Protein AF-A0AAV9LD17-F1 (afdb_monomer_lite)

Organism: NCBI:txid50273

Foldseek 3Di:
DDPCVVPVVVVVVVVVCVCPDLLVVLVVLLVVCVVCVVVLVVVCVVCVVVCLVLLVVLLVVADPLVVVCLLPVDLVSCVVCQVSLLVSLVSCVVSVRRLSVSVSVSCVSNNCNSNVVSSSSSSPSSNVSVVVVVVVVPDDDDDDDDDDDDDDDDDDDDDDDDDDDDDDDDDDDDDDDDDDDDDDDDDD

Radius of gyration: 32.26 Å; chains: 1; bounding box: 92×43×85 Å

InterPro domains:
  IPR008469 DREPP family [PF05558] (1-167)
  IPR008469 DREPP family [PTHR38522] (1-177)

Secondary structure (DSSP, 8-state):
--HIIIIIHHHHHHHHGGGSHHHHHHHHHHHHHHHHHHHHHHHHHHTHHHHHHHHHHHHHHS-HHHHHHHHS--HHHHTTSHHHHHHHHHHHHHTT-TTHHHHHHHHHHH-TTTSHHHHHHHHHHHHHHHHHHHHHHS--------------------------------------------------

pLDDT: mean 73.36, std 23.04, range [28.2, 94.5]

Structure (mmCIF, N/CA/C/O backbone):
data_AF-A0AAV9LD17-F1
#
_entry.id   AF-A0AAV9LD17-F1
#
loop_
_atom_site.group_PDB
_atom_site.id
_atom_site.type_symbol
_atom_site.label_atom_id
_atom_site.label_alt_id
_atom_site.label_comp_id
_atom_site.label_asym_id
_atom_site.label_entity_id
_atom_site.label_seq_id
_atom_site.pdbx_PDB_ins_code
_atom_site.Cartn_x
_atom_site.Cartn_y
_atom_site.Cartn_z
_atom_site.occupancy
_atom_site.B_iso_or_equiv
_atom_site.auth_seq_id
_atom_site.auth_comp_id
_atom_site.auth_asym_id
_atom_site.auth_atom_id
_atom_site.pdbx_PDB_model_num
ATOM 1 N N . MET A 1 1 ? 24.658 -9.316 -41.770 1.00 76.62 1 MET A N 1
ATOM 2 C CA . MET A 1 1 ? 24.893 -8.867 -40.372 1.00 76.62 1 MET A CA 1
ATOM 3 C C . MET A 1 1 ? 25.090 -10.091 -39.484 1.00 76.62 1 MET A C 1
ATOM 5 O O . MET A 1 1 ? 24.467 -11.105 -39.760 1.00 76.62 1 MET A O 1
ATOM 9 N N . GLY A 1 2 ? 25.942 -10.028 -38.454 1.00 88.62 2 GLY A N 1
ATOM 10 C CA . GLY A 1 2 ? 26.249 -11.194 -37.610 1.00 88.62 2 GLY A CA 1
ATOM 11 C C . GLY A 1 2 ? 25.141 -11.573 -36.614 1.00 88.62 2 GLY A C 1
ATOM 12 O O . GLY A 1 2 ? 24.465 -10.697 -36.069 1.00 88.62 2 GLY A O 1
ATOM 13 N N . TYR A 1 3 ? 25.017 -12.875 -36.326 1.00 86.19 3 TYR A N 1
ATOM 14 C CA . TYR A 1 3 ? 24.042 -13.474 -35.393 1.00 86.19 3 TYR A CA 1
ATOM 15 C C . TYR A 1 3 ? 23.980 -12.765 -34.027 1.00 86.19 3 TYR A C 1
ATOM 17 O O . TYR A 1 3 ? 22.897 -12.540 -33.487 1.00 86.19 3 TYR A O 1
ATOM 25 N N . TRP A 1 4 ? 25.127 -12.312 -33.512 1.00 88.38 4 TRP A N 1
ATOM 26 C CA . TRP A 1 4 ? 25.220 -11.532 -32.275 1.00 88.38 4 TRP A CA 1
ATOM 27 C C . TRP A 1 4 ? 24.362 -10.256 -32.281 1.00 88.38 4 TRP A C 1
ATOM 29 O O . TRP A 1 4 ? 23.619 -10.031 -31.327 1.00 88.38 4 TRP A O 1
ATOM 39 N N . LYS A 1 5 ? 24.384 -9.456 -33.359 1.00 87.31 5 LYS A N 1
ATOM 40 C CA . LYS A 1 5 ? 23.545 -8.244 -33.475 1.00 87.31 5 LYS A CA 1
ATOM 41 C C . LYS A 1 5 ? 22.056 -8.562 -33.655 1.00 87.31 5 LYS A C 1
ATOM 43 O O . LYS A 1 5 ? 21.230 -7.778 -33.206 1.00 87.31 5 LYS A O 1
ATOM 48 N N . ALA A 1 6 ? 21.714 -9.696 -34.270 1.00 89.25 6 ALA A N 1
ATOM 49 C CA . ALA A 1 6 ? 20.332 -10.044 -34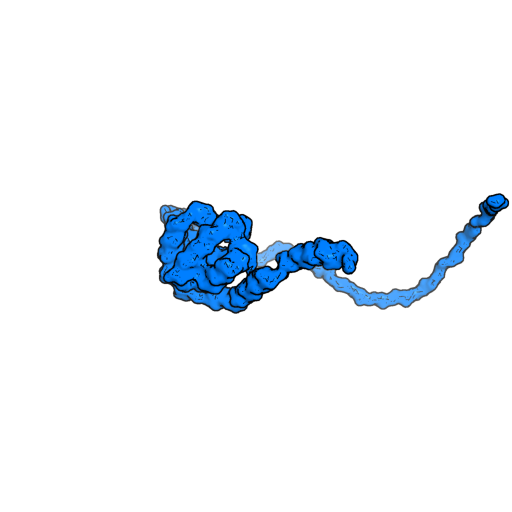.620 1.00 89.25 6 ALA A CA 1
ATOM 50 C C . ALA A 1 6 ? 19.589 -10.908 -33.577 1.00 89.25 6 ALA A C 1
ATOM 52 O O . ALA A 1 6 ? 18.361 -10.919 -33.563 1.00 89.25 6 ALA A O 1
ATOM 53 N N . LYS A 1 7 ? 20.304 -11.665 -32.732 1.00 86.94 7 LYS A N 1
ATOM 54 C CA . LYS A 1 7 ? 19.708 -12.666 -31.821 1.00 86.94 7 LYS A CA 1
ATOM 55 C C . LYS A 1 7 ? 20.145 -12.523 -30.361 1.00 86.94 7 LYS A C 1
ATOM 57 O O . LYS A 1 7 ? 19.341 -12.776 -29.467 1.00 86.94 7 LYS A O 1
ATOM 62 N N . VAL A 1 8 ? 21.398 -12.126 -30.121 1.00 89.19 8 VAL A N 1
ATOM 63 C CA . VAL A 1 8 ? 21.999 -12.066 -28.775 1.00 89.19 8 VAL A CA 1
ATOM 64 C C . VAL A 1 8 ? 21.806 -10.684 -28.150 1.00 89.19 8 VAL A C 1
ATOM 66 O O . VAL A 1 8 ? 21.181 -10.571 -27.098 1.00 89.19 8 VAL A O 1
ATOM 69 N N . LEU A 1 9 ? 22.246 -9.619 -28.829 1.00 87.56 9 LEU A N 1
ATOM 70 C CA . LEU A 1 9 ? 22.110 -8.236 -28.356 1.00 87.56 9 LEU A CA 1
ATOM 71 C C . LEU A 1 9 ? 20.660 -7.813 -28.038 1.00 87.56 9 LEU A C 1
ATOM 73 O O . LEU A 1 9 ? 20.476 -7.185 -26.995 1.00 87.56 9 LEU A O 1
ATOM 77 N N . PRO A 1 10 ? 19.628 -8.170 -28.835 1.00 88.25 10 PRO A N 1
ATOM 78 C CA . PRO A 1 10 ? 18.239 -7.860 -28.489 1.00 88.25 10 PRO A CA 1
ATOM 79 C C . PRO A 1 10 ? 17.780 -8.545 -27.195 1.00 88.25 10 PRO A C 1
ATOM 81 O O . PRO A 1 10 ? 17.175 -7.895 -26.349 1.00 88.25 10 PRO A O 1
ATOM 84 N N . LYS A 1 11 ? 18.132 -9.825 -26.991 1.00 85.69 11 LYS A N 1
ATOM 85 C CA . LYS A 1 11 ? 17.810 -10.553 -25.751 1.00 85.69 11 LYS A CA 1
ATOM 86 C C . LYS A 1 11 ? 18.542 -9.979 -24.536 1.00 85.69 11 LYS A C 1
ATOM 88 O O . LYS A 1 11 ? 17.938 -9.868 -23.477 1.00 85.69 11 LYS A O 1
ATOM 93 N N . ILE A 1 12 ? 19.811 -9.589 -24.678 1.00 83.50 12 ILE A N 1
ATOM 94 C CA . ILE A 1 12 ? 20.574 -8.962 -23.585 1.00 83.50 12 ILE A CA 1
ATOM 95 C C . ILE A 1 12 ? 19.984 -7.589 -23.228 1.00 83.50 12 ILE A C 1
ATOM 97 O O . ILE A 1 12 ? 19.778 -7.325 -22.045 1.00 83.50 12 ILE A O 1
ATOM 101 N N . LYS A 1 13 ? 19.626 -6.757 -24.221 1.00 80.50 13 LYS A N 1
ATOM 102 C CA . LYS A 1 13 ? 18.882 -5.505 -23.981 1.00 80.50 13 LYS A CA 1
ATOM 103 C C . LYS A 1 13 ? 17.581 -5.769 -23.222 1.00 80.50 13 LYS A C 1
ATOM 105 O O . LYS A 1 13 ? 17.421 -5.246 -22.130 1.00 80.50 13 LYS A O 1
ATOM 110 N N . GLN A 1 14 ? 16.740 -6.681 -23.714 1.00 77.94 14 GLN A N 1
ATOM 111 C CA . GLN A 1 14 ? 15.478 -7.073 -23.070 1.00 77.94 14 GLN A CA 1
ATOM 112 C C . GLN A 1 14 ? 15.648 -7.587 -21.621 1.00 77.94 14 GLN A C 1
ATOM 114 O O . GLN A 1 14 ? 14.711 -7.526 -20.828 1.00 77.94 14 GLN A O 1
ATOM 119 N N . ILE A 1 15 ? 16.823 -8.111 -21.253 1.00 74.62 15 ILE A N 1
ATOM 120 C CA . ILE A 1 15 ? 17.132 -8.524 -19.876 1.00 74.62 15 ILE A CA 1
ATOM 121 C C . ILE A 1 15 ? 17.530 -7.325 -19.001 1.00 74.62 15 ILE A C 1
ATOM 123 O O . ILE A 1 15 ? 17.106 -7.280 -17.848 1.00 74.62 15 ILE A O 1
ATOM 127 N N . PHE A 1 16 ? 18.272 -6.346 -19.525 1.00 66.38 16 PHE A N 1
ATOM 128 C CA . PHE A 1 16 ? 18.588 -5.103 -18.802 1.00 66.38 16 PHE A CA 1
ATOM 129 C C . PHE A 1 16 ? 17.372 -4.162 -18.687 1.00 66.38 16 PHE A C 1
ATOM 131 O O . PHE A 1 16 ? 17.143 -3.588 -17.622 1.00 66.38 16 PHE A O 1
ATOM 138 N N . ASP A 1 17 ? 16.505 -4.124 -19.703 1.00 63.16 17 ASP A N 1
ATOM 139 C CA . ASP A 1 17 ? 15.188 -3.464 -19.686 1.00 63.16 17 ASP A CA 1
ATOM 140 C C . ASP A 1 17 ? 14.191 -4.072 -18.671 1.00 63.16 17 ASP A C 1
ATOM 142 O O . ASP A 1 17 ? 13.074 -3.582 -18.519 1.00 63.16 17 ASP A O 1
ATOM 146 N N . LYS A 1 18 ? 14.580 -5.089 -17.885 1.00 58.62 18 LYS A N 1
ATOM 147 C CA . LYS A 1 18 ? 13.809 -5.522 -16.700 1.00 58.62 18 LYS A CA 1
ATOM 148 C C . LYS A 1 18 ? 13.872 -4.522 -15.537 1.00 58.62 18 LYS A C 1
ATOM 150 O O . LYS A 1 18 ? 13.026 -4.583 -14.649 1.00 58.62 18 LYS A O 1
ATOM 155 N N . ASN A 1 19 ? 14.818 -3.579 -15.567 1.00 59.50 19 ASN A N 1
ATOM 156 C CA . ASN A 1 19 ? 14.779 -2.343 -14.775 1.00 59.50 19 ASN A CA 1
ATOM 157 C C . ASN A 1 19 ? 14.102 -1.177 -15.536 1.00 59.50 19 ASN A C 1
ATOM 159 O O . ASN A 1 19 ? 14.243 -0.032 -15.121 1.00 59.50 19 ASN A O 1
ATOM 163 N N . GLY A 1 20 ? 13.409 -1.453 -16.647 1.00 66.25 20 GLY A N 1
ATOM 164 C CA . GLY A 1 20 ? 12.862 -0.462 -17.578 1.00 66.25 20 GLY A CA 1
ATOM 165 C C . GLY A 1 20 ? 11.728 0.411 -17.019 1.00 66.25 20 GLY A C 1
ATOM 166 O O . GLY A 1 20 ? 11.391 0.326 -15.835 1.00 66.25 20 GLY A O 1
ATOM 167 N N . PRO A 1 21 ? 11.093 1.243 -17.868 1.00 75.69 21 PRO A N 1
ATOM 168 C CA . PRO A 1 21 ? 10.338 2.431 -17.449 1.00 75.69 21 PRO A CA 1
ATOM 169 C C . PRO A 1 21 ? 9.216 2.166 -16.437 1.00 75.69 21 PRO A C 1
ATOM 171 O O . PRO A 1 21 ? 8.970 3.009 -15.582 1.00 75.69 21 PRO A O 1
ATOM 174 N N . LYS A 1 22 ? 8.595 0.976 -16.451 1.00 78.50 22 LYS A N 1
ATOM 175 C CA . LYS A 1 22 ? 7.585 0.583 -15.453 1.00 78.50 22 LYS A CA 1
ATOM 176 C C . LYS A 1 22 ? 8.127 0.592 -14.012 1.00 78.50 22 LYS A C 1
ATOM 178 O O . LYS A 1 22 ? 7.387 0.911 -13.090 1.00 78.50 22 LYS A O 1
ATOM 183 N N . LYS A 1 23 ? 9.408 0.260 -13.812 1.00 81.06 23 LYS A N 1
ATOM 184 C CA . LYS A 1 23 ? 10.074 0.289 -12.500 1.00 81.06 23 LYS A CA 1
ATOM 185 C C . LYS A 1 23 ? 10.479 1.712 -12.101 1.00 81.06 23 LYS A C 1
ATOM 187 O O . LYS A 1 23 ? 10.361 2.054 -10.931 1.00 81.06 23 LYS A O 1
ATOM 192 N N . THR A 1 24 ? 10.929 2.527 -13.058 1.00 84.88 24 THR A N 1
ATOM 193 C CA . THR A 1 24 ? 11.271 3.941 -12.824 1.00 84.88 24 THR A CA 1
ATOM 194 C C . THR A 1 24 ? 10.040 4.738 -12.409 1.00 84.88 24 THR A C 1
ATOM 196 O O . THR A 1 24 ? 10.048 5.319 -11.332 1.00 84.88 24 THR A O 1
ATOM 199 N N . ALA A 1 25 ? 8.952 4.655 -13.179 1.00 86.50 25 ALA A N 1
ATOM 200 C CA . ALA A 1 25 ? 7.711 5.370 -12.888 1.00 86.50 25 ALA A CA 1
ATOM 201 C C . ALA A 1 25 ? 7.062 4.919 -11.564 1.00 86.50 25 ALA A C 1
ATOM 203 O O . ALA A 1 25 ? 6.528 5.742 -10.828 1.00 86.50 25 ALA A O 1
ATOM 204 N N . ALA A 1 26 ? 7.178 3.634 -11.200 1.00 88.62 26 ALA A N 1
ATOM 205 C CA . ALA A 1 26 ? 6.784 3.158 -9.873 1.00 88.62 26 ALA A CA 1
ATOM 206 C C . ALA A 1 26 ? 7.645 3.763 -8.750 1.00 88.62 26 ALA A C 1
ATOM 208 O O . ALA A 1 26 ? 7.120 4.126 -7.704 1.00 88.62 26 ALA A O 1
ATOM 209 N N . ALA A 1 27 ? 8.959 3.901 -8.959 1.00 88.62 27 ALA A N 1
ATOM 210 C CA . ALA A 1 27 ? 9.852 4.541 -7.995 1.00 88.62 27 ALA A CA 1
ATOM 211 C C . ALA A 1 27 ? 9.625 6.062 -7.894 1.00 88.62 27 ALA A C 1
ATOM 213 O O . ALA A 1 27 ? 9.799 6.624 -6.819 1.00 88.62 27 ALA A O 1
ATOM 214 N N . GLU A 1 28 ? 9.213 6.722 -8.977 1.00 88.50 28 GLU A N 1
ATOM 215 C CA . GLU A 1 28 ? 8.798 8.131 -8.971 1.00 88.50 28 GLU A CA 1
ATOM 216 C C . GLU A 1 28 ? 7.464 8.313 -8.232 1.00 88.50 28 GLU A C 1
ATOM 218 O O . GLU A 1 28 ? 7.382 9.163 -7.352 1.00 88.50 28 GLU A O 1
ATOM 223 N N . ALA A 1 29 ? 6.477 7.439 -8.461 1.00 89.38 29 ALA A N 1
ATOM 224 C CA . ALA A 1 29 ? 5.242 7.413 -7.673 1.00 89.38 29 ALA A CA 1
ATOM 225 C C . ALA A 1 29 ? 5.501 7.158 -6.172 1.00 89.38 29 ALA A C 1
ATOM 227 O O . ALA A 1 29 ? 4.870 7.787 -5.327 1.00 89.38 29 ALA A O 1
ATOM 228 N N . CYS A 1 30 ? 6.460 6.290 -5.823 1.00 90.69 30 CYS A N 1
ATOM 229 C CA . CYS A 1 30 ? 6.896 6.114 -4.433 1.00 90.69 30 CYS A CA 1
ATOM 230 C C . CYS A 1 30 ? 7.540 7.381 -3.849 1.00 90.69 30 CYS A C 1
ATOM 232 O O . CYS A 1 30 ? 7.242 7.714 -2.710 1.00 90.69 30 CYS A O 1
ATOM 234 N N . LYS A 1 31 ? 8.380 8.103 -4.608 1.00 92.00 31 LYS A N 1
ATOM 235 C CA . LYS A 1 31 ? 8.977 9.369 -4.144 1.00 92.00 31 LYS A CA 1
ATOM 236 C C . LYS A 1 31 ? 7.913 10.419 -3.854 1.00 92.00 31 LYS A C 1
ATOM 238 O O . LYS A 1 31 ? 7.887 10.929 -2.746 1.00 92.00 31 LYS A O 1
ATOM 243 N N . SER A 1 32 ? 7.006 10.676 -4.795 1.00 90.81 32 SER A N 1
ATOM 244 C CA . SER A 1 32 ? 5.950 11.675 -4.593 1.00 90.81 32 SER A CA 1
ATOM 245 C C . SER A 1 32 ? 4.940 11.273 -3.519 1.00 90.81 32 SER A C 1
ATOM 247 O O . SER A 1 32 ? 4.325 12.139 -2.905 1.00 90.81 32 SER A O 1
ATOM 249 N N . PHE A 1 33 ? 4.822 9.976 -3.218 1.00 93.50 33 PHE A N 1
ATOM 250 C CA . PHE A 1 33 ? 4.153 9.527 -2.003 1.00 93.50 33 PHE A CA 1
ATOM 251 C C . PHE A 1 33 ? 4.954 9.857 -0.734 1.00 93.50 33 PHE A C 1
ATOM 253 O O . PHE A 1 33 ? 4.380 10.415 0.193 1.00 93.50 33 PHE A O 1
ATOM 260 N N . ASP A 1 34 ? 6.253 9.537 -0.675 1.00 92.56 34 ASP A N 1
ATOM 261 C CA . ASP A 1 34 ? 7.117 9.868 0.472 1.00 92.56 34 ASP A CA 1
ATOM 262 C C . ASP A 1 34 ? 7.239 11.394 0.699 1.00 92.56 34 ASP A C 1
ATOM 264 O O . ASP A 1 34 ? 7.338 11.819 1.846 1.00 92.56 34 ASP A O 1
ATOM 268 N N . GLU A 1 35 ? 7.146 12.221 -0.350 1.00 93.06 35 GLU A N 1
ATOM 269 C CA . GLU A 1 35 ? 7.067 13.692 -0.267 1.00 93.06 35 GLU A CA 1
ATOM 270 C C . GLU A 1 35 ? 5.746 14.172 0.374 1.00 93.06 35 GLU A C 1
ATOM 272 O O . GLU A 1 35 ? 5.760 15.081 1.200 1.00 93.06 35 GLU A O 1
ATOM 277 N N . ALA A 1 36 ? 4.608 13.539 0.060 1.00 91.38 36 ALA A N 1
ATOM 278 C CA . ALA A 1 36 ? 3.290 13.869 0.630 1.00 91.38 36 ALA A CA 1
ATOM 279 C C . ALA A 1 36 ? 2.971 13.134 1.957 1.00 91.38 36 ALA A C 1
ATOM 281 O O . ALA A 1 36 ? 1.912 13.317 2.558 1.00 91.38 36 ALA A O 1
ATOM 282 N N . LYS A 1 37 ? 3.881 12.285 2.439 1.00 89.94 37 LYS A N 1
ATOM 283 C CA . LYS A 1 37 ? 3.666 11.343 3.551 1.00 89.94 37 LYS A CA 1
ATOM 284 C C . LYS A 1 37 ? 3.483 11.994 4.919 1.00 89.94 37 LYS A C 1
ATOM 286 O O . LYS A 1 37 ? 2.762 11.439 5.752 1.00 89.94 37 LYS A O 1
ATOM 291 N N . GLU A 1 38 ? 4.100 13.149 5.167 1.00 91.19 38 GLU A N 1
ATOM 292 C CA . GLU A 1 38 ? 3.812 13.939 6.372 1.00 91.19 38 GLU A CA 1
ATOM 293 C C . GLU A 1 38 ? 2.401 14.532 6.322 1.00 91.19 38 GLU A C 1
ATOM 295 O O . GLU A 1 38 ? 1.668 14.432 7.304 1.00 91.19 38 GLU A O 1
ATOM 300 N N . GLU A 1 39 ? 1.972 15.053 5.169 1.00 91.62 39 GLU A N 1
ATOM 301 C CA . GLU A 1 39 ? 0.620 15.592 4.983 1.00 91.62 39 GLU A CA 1
ATOM 302 C C . GLU A 1 39 ? -0.439 14.496 5.176 1.00 91.62 39 GLU A C 1
ATOM 304 O O . GLU A 1 39 ? -1.360 14.664 5.977 1.00 91.62 39 GLU A O 1
ATOM 309 N N . TYR A 1 40 ? -0.245 13.314 4.576 1.00 91.19 40 TYR A N 1
ATOM 310 C CA . TYR A 1 40 ? -1.112 12.153 4.816 1.00 91.19 40 TYR A CA 1
ATOM 311 C C . TYR A 1 40 ? -1.068 11.658 6.270 1.00 91.19 40 TYR A C 1
ATOM 313 O O . TYR A 1 40 ? -2.083 11.185 6.778 1.00 91.19 40 TYR A O 1
ATOM 321 N N . SER A 1 41 ? 0.075 11.766 6.959 1.00 90.44 41 SER A N 1
ATOM 322 C CA . SER A 1 41 ? 0.180 11.422 8.386 1.00 90.44 41 SER A CA 1
ATOM 323 C C . SER A 1 41 ? -0.609 12.387 9.266 1.00 90.44 41 SER A C 1
ATOM 325 O O . SER A 1 41 ? -1.241 11.946 10.225 1.00 90.44 41 SER A O 1
ATOM 327 N N . LYS A 1 42 ? -0.576 13.683 8.937 1.00 91.94 42 LYS A N 1
ATOM 328 C CA . LYS A 1 42 ? -1.295 14.741 9.646 1.00 91.94 42 LYS A CA 1
ATOM 329 C C . LYS A 1 42 ? -2.804 14.626 9.417 1.00 91.94 42 LYS A C 1
ATOM 331 O O . LYS A 1 42 ? -3.552 14.533 10.386 1.00 91.94 42 LYS A O 1
ATOM 336 N N . GLU A 1 43 ? -3.238 14.530 8.159 1.00 89.88 43 GLU A N 1
ATOM 337 C CA . GLU A 1 43 ? -4.659 14.392 7.813 1.00 89.88 43 GLU A CA 1
ATOM 338 C C . GLU A 1 43 ? -5.268 13.103 8.397 1.00 89.88 43 GLU A C 1
ATOM 340 O O . GLU A 1 43 ? -6.426 13.095 8.813 1.00 89.88 43 GLU A O 1
ATOM 345 N N . PHE A 1 44 ? -4.483 12.023 8.497 1.00 90.69 44 PHE A N 1
ATOM 346 C CA . PHE A 1 44 ? -4.895 10.785 9.165 1.00 90.69 44 PHE A CA 1
ATOM 347 C C . PHE A 1 44 ? -5.183 10.974 10.660 1.00 90.69 44 PHE A C 1
ATOM 349 O O . PHE A 1 44 ? -6.174 10.431 11.142 1.00 90.69 44 PHE A O 1
ATOM 356 N N . GLU A 1 45 ? -4.364 11.735 11.394 1.00 89.38 45 GLU A N 1
ATOM 357 C CA . GLU A 1 45 ? -4.642 12.041 12.805 1.00 89.38 45 GLU A CA 1
ATOM 358 C C . GLU A 1 45 ? -5.811 13.034 12.952 1.00 89.38 45 GLU A C 1
ATOM 360 O O . GLU A 1 45 ? -6.619 12.885 13.868 1.00 89.38 45 GLU A O 1
ATOM 365 N N . GLU A 1 46 ? -5.974 13.988 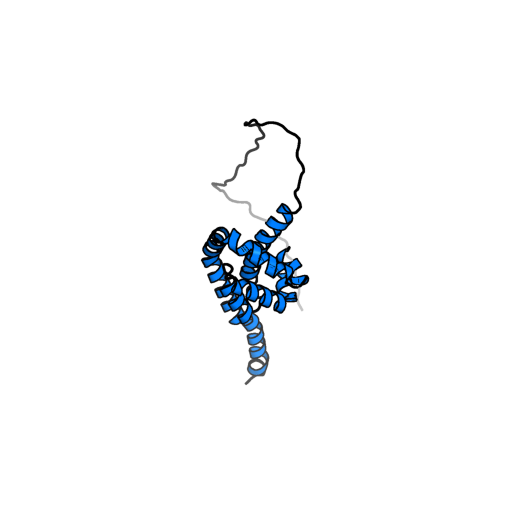12.026 1.00 89.00 46 GLU A N 1
ATOM 366 C CA . GLU A 1 46 ? -7.109 14.929 12.018 1.00 89.00 46 GLU A CA 1
ATOM 367 C C . GLU A 1 46 ? -8.457 14.234 11.730 1.00 89.00 46 GLU A C 1
ATOM 369 O O . GLU A 1 46 ? -9.446 14.523 12.403 1.00 89.00 46 GLU A O 1
ATOM 374 N N . LYS A 1 47 ? -8.508 13.279 10.788 1.00 86.62 47 LYS A N 1
ATOM 375 C CA . LYS A 1 47 ? -9.726 12.521 10.408 1.00 86.62 47 LYS A CA 1
ATOM 376 C C . LYS A 1 47 ? -9.883 11.176 11.138 1.00 86.62 47 LYS A C 1
ATOM 378 O O . LYS A 1 47 ? -10.762 10.378 10.800 1.00 86.62 47 LYS A O 1
ATOM 383 N N . LYS A 1 48 ? -9.034 10.892 12.130 1.00 86.00 48 LYS A N 1
ATOM 384 C CA . LYS A 1 48 ? -8.857 9.567 12.759 1.00 86.00 48 LYS A CA 1
ATOM 385 C C . LYS A 1 48 ? -10.160 8.931 13.241 1.00 86.00 48 LYS A C 1
ATOM 387 O O . LYS A 1 48 ? -10.456 7.783 12.915 1.00 86.00 48 LYS A O 1
ATOM 392 N N . THR A 1 49 ? -10.962 9.706 13.966 1.00 85.50 49 THR A N 1
ATOM 393 C CA . THR A 1 49 ? -12.242 9.287 14.558 1.00 85.50 49 THR A CA 1
ATOM 394 C C . THR A 1 49 ? -13.353 9.079 13.526 1.00 85.50 49 THR A C 1
ATOM 396 O O . THR A 1 49 ? -14.236 8.254 13.744 1.00 85.50 49 THR A O 1
ATOM 399 N N . GLU A 1 50 ? -13.308 9.776 12.387 1.00 88.06 50 GLU A N 1
ATOM 400 C CA . GLU A 1 50 ? -14.272 9.618 11.288 1.00 88.06 50 GLU A CA 1
ATOM 401 C C . GLU A 1 50 ? -13.933 8.451 10.352 1.00 88.06 50 GLU A C 1
ATOM 403 O O . GLU A 1 50 ? -14.816 7.924 9.665 1.00 88.06 50 GLU A O 1
ATOM 408 N N . LEU A 1 51 ? -12.651 8.083 10.277 1.00 88.00 51 LEU A N 1
ATOM 409 C CA . LEU A 1 51 ? -12.154 6.987 9.447 1.00 88.00 51 LEU A CA 1
ATOM 410 C C . LEU A 1 51 ? -12.186 5.646 10.184 1.00 88.00 51 LEU A C 1
ATOM 412 O O . LEU A 1 51 ? -12.523 4.649 9.552 1.00 88.00 51 LEU A O 1
ATOM 416 N N . GLN A 1 52 ? -11.906 5.610 11.494 1.00 87.69 52 GLN A N 1
ATOM 417 C CA . GLN A 1 52 ? -11.877 4.383 12.308 1.00 87.69 52 GLN A CA 1
ATOM 418 C C . GLN A 1 52 ? -13.054 3.419 12.044 1.00 87.69 52 GLN A C 1
ATOM 420 O O . GLN A 1 52 ? -12.782 2.313 11.576 1.00 87.69 52 GLN A O 1
ATOM 425 N N . PRO A 1 53 ? -14.339 3.792 12.237 1.00 90.06 53 PRO A N 1
ATOM 426 C CA . PRO A 1 53 ? -15.446 2.847 12.054 1.00 90.06 53 PRO A CA 1
ATOM 427 C C . PRO A 1 53 ? -15.570 2.346 10.605 1.00 90.06 53 PRO A C 1
ATOM 429 O O . PRO A 1 53 ? -15.867 1.177 10.374 1.00 90.06 53 PRO A O 1
ATOM 432 N N . LYS A 1 54 ? -15.276 3.205 9.619 1.00 90.88 54 LYS A N 1
ATOM 433 C CA . LYS A 1 54 ? -15.313 2.858 8.189 1.00 90.88 54 LYS A CA 1
ATOM 434 C C . LYS A 1 54 ? -14.193 1.879 7.821 1.00 90.88 54 LYS A C 1
ATOM 436 O O . LYS A 1 54 ? -14.398 0.948 7.049 1.00 90.88 54 LYS A O 1
ATOM 441 N N . VAL A 1 55 ? -13.001 2.082 8.383 1.00 89.88 55 VAL A N 1
ATOM 442 C CA . VAL A 1 55 ? -11.832 1.216 8.180 1.00 89.88 55 VAL A CA 1
ATOM 443 C C . VAL A 1 55 ? -12.035 -0.150 8.842 1.00 89.88 55 VAL A C 1
ATOM 445 O O . VAL A 1 55 ? -11.655 -1.159 8.249 1.00 89.88 55 VAL A O 1
ATOM 448 N N . VAL A 1 56 ? -12.673 -0.202 10.017 1.00 89.62 56 VAL A N 1
ATOM 449 C CA . VAL A 1 56 ? -13.059 -1.463 10.674 1.00 89.62 56 VAL A CA 1
ATOM 450 C C . VAL A 1 56 ? -14.076 -2.234 9.824 1.00 89.62 56 VAL A C 1
ATOM 452 O O . VAL A 1 56 ? -13.854 -3.415 9.569 1.00 89.62 56 VAL A O 1
ATOM 455 N N . GLU A 1 57 ? -15.114 -1.583 9.286 1.00 90.00 57 GLU A N 1
ATOM 456 C CA . GLU A 1 57 ? -16.091 -2.228 8.387 1.00 90.00 57 GLU A CA 1
ATOM 457 C C . GLU A 1 57 ? -15.420 -2.833 7.133 1.00 90.00 57 GLU A C 1
ATOM 459 O O . GLU A 1 57 ? -15.637 -4.003 6.803 1.00 90.00 57 GLU A O 1
ATOM 464 N N . ILE A 1 58 ? -14.526 -2.080 6.476 1.00 92.25 58 ILE A N 1
ATOM 465 C CA . ILE A 1 58 ? -13.747 -2.566 5.321 1.00 92.25 58 ILE A CA 1
ATOM 466 C C . ILE A 1 58 ? -12.822 -3.731 5.719 1.00 92.25 58 ILE A C 1
ATOM 468 O O . ILE A 1 58 ? -12.673 -4.692 4.958 1.00 92.25 58 ILE A O 1
ATOM 472 N N . TYR A 1 59 ? -12.205 -3.681 6.902 1.00 90.25 59 TYR A N 1
ATOM 473 C CA . TYR A 1 59 ? -11.367 -4.763 7.424 1.00 90.25 59 TYR A CA 1
ATOM 474 C C . TYR A 1 59 ? -12.174 -6.039 7.697 1.00 90.25 59 TYR A C 1
ATOM 476 O O . TYR A 1 59 ? -11.771 -7.124 7.264 1.00 90.25 59 TYR A O 1
ATOM 484 N N . GLU A 1 60 ? -13.330 -5.938 8.355 1.00 88.62 60 GLU A N 1
ATOM 485 C CA . GLU A 1 60 ? -14.200 -7.088 8.610 1.00 88.62 60 GLU A CA 1
ATOM 486 C C . GLU A 1 60 ? -14.723 -7.705 7.306 1.00 88.62 60 GLU A C 1
ATOM 488 O O . GLU A 1 60 ? -14.712 -8.934 7.176 1.00 88.62 60 GLU A O 1
ATOM 493 N N . ALA A 1 61 ? -15.064 -6.886 6.307 1.00 90.38 61 ALA A N 1
ATOM 494 C CA . ALA A 1 61 ? -15.468 -7.338 4.975 1.00 90.38 61 ALA A CA 1
ATOM 495 C C . ALA A 1 61 ? -14.319 -7.945 4.133 1.00 90.38 61 ALA A C 1
ATOM 497 O O . ALA A 1 61 ? -14.574 -8.711 3.199 1.00 90.38 61 ALA A O 1
ATOM 498 N N . ALA A 1 62 ? -13.053 -7.640 4.440 1.00 91.31 62 ALA A N 1
ATOM 499 C CA . ALA A 1 62 ? -11.903 -8.106 3.663 1.00 91.31 62 ALA A CA 1
ATOM 500 C C . ALA A 1 62 ? -11.654 -9.625 3.779 1.00 91.31 62 ALA A C 1
ATOM 502 O O . ALA A 1 62 ? -12.001 -10.272 4.767 1.00 91.31 62 ALA A O 1
ATOM 503 N N . ALA A 1 63 ? -10.980 -10.212 2.786 1.00 91.06 63 ALA A N 1
ATOM 504 C CA . ALA A 1 63 ? -10.567 -11.619 2.822 1.00 91.06 63 ALA A CA 1
ATOM 505 C C . ALA A 1 63 ? -9.588 -11.910 3.983 1.00 91.06 63 ALA A C 1
ATOM 507 O O . ALA A 1 63 ? -8.864 -11.020 4.433 1.00 91.06 63 ALA A O 1
ATOM 508 N N . VAL A 1 64 ? -9.530 -13.156 4.465 1.00 88.88 64 VAL A N 1
ATOM 509 C CA . VAL A 1 64 ? -8.721 -13.546 5.644 1.00 88.88 64 VAL A CA 1
ATOM 510 C C . VAL A 1 64 ? -7.226 -13.273 5.424 1.00 88.88 64 VAL A C 1
ATOM 512 O O . VAL A 1 64 ? -6.527 -12.802 6.321 1.00 88.88 64 VAL A O 1
ATOM 515 N N . GLU A 1 65 ? -6.750 -13.476 4.201 1.00 89.31 65 GLU A N 1
ATOM 516 C CA . GLU A 1 65 ? -5.379 -13.223 3.762 1.00 89.31 65 GLU A CA 1
ATOM 517 C C . GLU A 1 65 ? -5.041 -11.723 3.725 1.00 89.31 65 GLU A C 1
ATOM 519 O O . GLU A 1 65 ? -3.876 -11.347 3.868 1.00 89.31 65 GLU A O 1
ATOM 524 N N . ILE A 1 66 ? -6.049 -10.861 3.550 1.00 91.50 66 ILE A N 1
ATOM 525 C CA . ILE A 1 66 ? -5.916 -9.402 3.646 1.00 91.50 66 ILE A CA 1
ATOM 526 C C . ILE A 1 66 ? -6.007 -8.957 5.105 1.00 91.50 66 ILE A C 1
ATOM 528 O O . ILE A 1 66 ? -5.167 -8.175 5.536 1.00 91.50 66 ILE A O 1
ATOM 532 N N . LYS A 1 67 ? -6.921 -9.523 5.904 1.00 89.94 67 LYS A N 1
ATOM 533 C CA . LYS A 1 67 ? -6.989 -9.271 7.353 1.00 89.94 67 LYS A CA 1
ATOM 534 C C . LYS A 1 67 ? -5.677 -9.610 8.072 1.00 89.94 67 LYS A C 1
ATOM 536 O O . LYS A 1 67 ? -5.232 -8.846 8.929 1.00 89.94 67 LYS A O 1
ATOM 541 N N . SER A 1 68 ? -5.023 -10.708 7.685 1.00 89.50 68 SER A N 1
ATOM 542 C CA . SER A 1 68 ? -3.677 -11.067 8.156 1.00 89.50 68 SER A CA 1
ATOM 543 C C . SER A 1 68 ? -2.608 -10.078 7.671 1.00 89.50 68 SER A C 1
ATOM 545 O O . SER A 1 68 ? -1.769 -9.667 8.465 1.00 89.50 68 SER A O 1
ATOM 547 N N . LEU A 1 69 ? -2.660 -9.642 6.408 1.00 89.62 69 LEU A N 1
ATOM 548 C CA . LEU A 1 69 ? -1.712 -8.671 5.846 1.00 89.62 69 LEU A CA 1
ATOM 549 C C . LEU A 1 69 ? -1.884 -7.245 6.404 1.00 89.62 69 LEU A C 1
ATOM 551 O O . LEU A 1 69 ? -0.932 -6.474 6.391 1.00 89.62 69 LEU A O 1
ATOM 555 N N . VAL A 1 70 ? -3.070 -6.893 6.900 1.00 89.38 70 VAL A N 1
ATOM 556 C CA . VAL A 1 70 ? -3.318 -5.635 7.618 1.00 89.38 70 VAL A CA 1
ATOM 557 C C . VAL A 1 70 ? -2.788 -5.717 9.052 1.00 89.38 70 VAL A C 1
ATOM 559 O O . VAL A 1 70 ? -2.099 -4.799 9.485 1.00 89.38 70 VAL A O 1
ATOM 562 N N . LYS A 1 71 ? -3.041 -6.814 9.787 1.00 87.81 71 LYS A N 1
ATOM 563 C CA . LYS A 1 71 ? -2.475 -6.995 11.141 1.00 87.81 71 LYS A CA 1
ATOM 564 C C . LYS A 1 71 ? -0.948 -7.178 11.128 1.00 87.81 71 LYS A C 1
ATOM 566 O O . LYS A 1 71 ? -0.287 -6.773 12.074 1.00 87.81 71 LYS A O 1
ATOM 571 N N . GLU A 1 72 ? -0.373 -7.705 10.045 1.00 86.88 72 GLU A N 1
ATOM 572 C CA . GLU A 1 72 ? 1.078 -7.771 9.832 1.00 86.88 72 GLU A CA 1
ATOM 573 C C . GLU A 1 72 ? 1.483 -7.282 8.420 1.00 86.88 72 GLU A C 1
ATOM 575 O O . GLU A 1 72 ? 1.659 -8.103 7.506 1.00 86.88 72 GLU A O 1
ATOM 580 N N . PRO A 1 73 ? 1.686 -5.965 8.210 1.00 86.06 73 PRO A N 1
ATOM 581 C CA . PRO A 1 73 ? 2.063 -5.411 6.910 1.00 86.06 73 PRO A CA 1
ATOM 582 C C . PRO A 1 73 ? 3.464 -5.874 6.484 1.00 86.06 73 PRO A C 1
ATOM 584 O O . PRO A 1 73 ? 4.491 -5.319 6.869 1.00 86.06 73 PRO A O 1
ATOM 587 N N . LYS A 1 74 ? 3.518 -6.916 5.642 1.00 85.56 74 LYS A N 1
ATOM 588 C CA . LYS A 1 74 ? 4.761 -7.509 5.118 1.00 85.56 74 LYS A CA 1
ATOM 589 C C . LYS A 1 74 ? 4.759 -7.550 3.592 1.00 85.56 74 LYS A C 1
ATOM 591 O O . LYS A 1 74 ? 3.880 -8.147 2.969 1.00 85.56 74 LYS A O 1
ATOM 596 N N . GLY A 1 75 ? 5.815 -7.018 2.968 1.00 82.44 75 GLY A N 1
ATOM 597 C CA . GLY A 1 75 ? 5.935 -6.926 1.503 1.00 82.44 75 GLY A CA 1
ATOM 598 C C . GLY A 1 75 ? 5.814 -8.261 0.745 1.00 82.44 75 GLY A C 1
ATOM 599 O O . GLY A 1 75 ? 5.398 -8.286 -0.411 1.00 82.44 75 GLY A O 1
ATOM 600 N N . ALA A 1 76 ? 6.098 -9.390 1.403 1.00 83.81 76 ALA A N 1
ATOM 601 C CA . ALA A 1 76 ? 5.903 -10.728 0.841 1.00 83.81 76 ALA A CA 1
ATOM 602 C C . ALA A 1 76 ? 4.421 -11.100 0.610 1.00 83.81 76 ALA A C 1
ATOM 604 O O . ALA A 1 76 ? 4.133 -11.910 -0.275 1.00 83.81 76 ALA A O 1
ATOM 605 N N . GLY A 1 77 ? 3.484 -10.523 1.374 1.00 83.12 77 GLY A N 1
ATOM 606 C CA . GLY A 1 77 ? 2.043 -10.745 1.208 1.00 83.12 77 GLY A CA 1
ATOM 607 C C . GLY A 1 77 ? 1.459 -9.988 0.014 1.00 83.12 77 GLY A C 1
ATOM 608 O O . GLY A 1 77 ? 0.670 -10.557 -0.738 1.00 83.12 77 GLY A O 1
ATOM 609 N N . LEU A 1 78 ? 1.935 -8.761 -0.244 1.00 86.19 78 LEU A N 1
ATOM 610 C CA . LEU A 1 78 ? 1.494 -7.913 -1.366 1.00 86.19 78 LEU A CA 1
ATOM 611 C C . LEU A 1 78 ? 1.559 -8.622 -2.725 1.00 86.19 78 LEU A C 1
ATOM 613 O O . LEU A 1 78 ? 0.686 -8.437 -3.570 1.00 86.19 78 LEU A O 1
ATOM 617 N N . LYS A 1 79 ? 2.594 -9.446 -2.934 1.00 85.06 79 LYS A N 1
ATOM 618 C CA . LYS A 1 79 ? 2.811 -10.205 -4.174 1.00 85.06 79 LYS A CA 1
ATOM 619 C C . LYS A 1 79 ? 1.964 -11.478 -4.286 1.00 85.06 79 LYS A C 1
ATOM 621 O O . LYS A 1 79 ? 1.729 -11.945 -5.396 1.00 85.06 79 LYS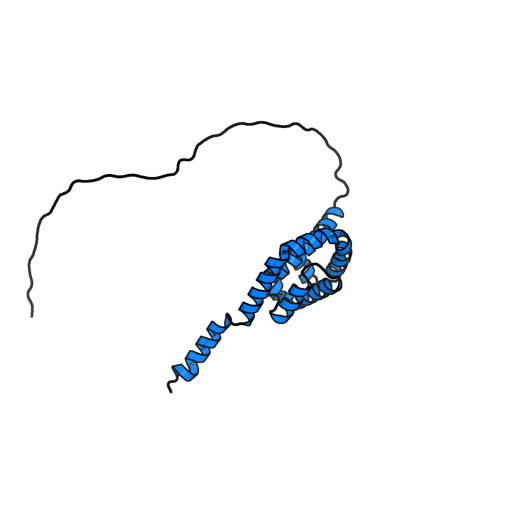 A O 1
ATOM 626 N N . LYS A 1 80 ? 1.531 -12.055 -3.162 1.00 87.69 80 LYS A N 1
ATOM 627 C CA . LYS A 1 80 ? 0.639 -13.228 -3.144 1.00 87.69 80 LYS A CA 1
ATOM 628 C C . LYS A 1 80 ? -0.819 -12.809 -3.317 1.00 87.69 80 LYS A C 1
ATOM 630 O O . LYS A 1 80 ? -1.545 -13.422 -4.088 1.00 87.69 80 LYS A O 1
ATOM 635 N N . ASN A 1 81 ? -1.207 -11.723 -2.653 1.00 89.12 81 ASN A N 1
ATOM 636 C CA . ASN A 1 81 ? -2.596 -11.296 -2.513 1.00 89.12 81 ASN A CA 1
ATOM 637 C C . ASN A 1 81 ? -2.927 -10.085 -3.406 1.00 89.12 81 ASN A C 1
ATOM 639 O O . ASN A 1 81 ? -3.799 -9.297 -3.055 1.00 89.12 81 ASN A O 1
ATOM 643 N N . SER A 1 82 ? -2.219 -9.884 -4.527 1.00 88.31 82 SER A N 1
ATOM 644 C CA . SER A 1 82 ? -2.226 -8.605 -5.263 1.00 88.31 82 SER A CA 1
ATOM 645 C C . SER A 1 82 ? -3.618 -8.111 -5.688 1.00 88.31 82 SER A C 1
ATOM 647 O O . SER A 1 82 ? -3.873 -6.916 -5.585 1.00 88.31 82 SER A O 1
ATOM 649 N N . GLU A 1 83 ? -4.538 -8.991 -6.096 1.00 91.56 83 GLU A N 1
ATOM 650 C CA . GLU A 1 83 ? -5.924 -8.590 -6.404 1.00 91.56 83 GLU A CA 1
ATOM 651 C C . GLU A 1 83 ? -6.718 -8.173 -5.159 1.00 91.56 83 GLU A C 1
ATOM 653 O O . GLU A 1 83 ? -7.481 -7.211 -5.205 1.00 91.56 83 GLU A O 1
ATOM 658 N N . GLY A 1 84 ? -6.547 -8.886 -4.041 1.00 91.25 84 GLY A N 1
ATOM 659 C CA . GLY A 1 84 ? -7.201 -8.553 -2.774 1.00 91.25 84 GLY A CA 1
ATOM 660 C C . GLY A 1 84 ? -6.654 -7.260 -2.172 1.00 91.25 84 GLY A C 1
ATOM 661 O O . GLY A 1 84 ? -7.420 -6.471 -1.632 1.00 91.25 84 GLY A O 1
ATOM 662 N N . VAL A 1 85 ? -5.351 -7.007 -2.331 1.00 92.38 85 VAL A N 1
ATOM 663 C CA . VAL A 1 85 ? -4.703 -5.743 -1.954 1.00 92.38 85 VAL A CA 1
ATOM 664 C C . VAL A 1 85 ? -5.222 -4.591 -2.809 1.00 92.38 85 VAL A C 1
ATOM 666 O O . VAL A 1 85 ? -5.558 -3.555 -2.249 1.00 92.38 85 VAL A O 1
ATOM 669 N N . GLN A 1 86 ? -5.343 -4.766 -4.131 1.00 94.12 86 GLN A N 1
ATOM 670 C CA . GLN A 1 86 ? -5.920 -3.731 -4.993 1.00 94.12 86 GLN A CA 1
ATOM 671 C C . GLN A 1 86 ? -7.361 -3.417 -4.576 1.00 94.12 86 GLN A C 1
ATOM 673 O O . GLN A 1 86 ? -7.658 -2.266 -4.289 1.00 94.12 86 GLN A O 1
ATOM 678 N N . LYS A 1 87 ? -8.217 -4.438 -4.420 1.00 93.62 87 LYS A N 1
ATOM 679 C CA . LYS A 1 87 ? -9.602 -4.248 -3.956 1.00 93.62 87 LYS A CA 1
ATOM 680 C C . LYS A 1 87 ? -9.672 -3.547 -2.598 1.00 93.62 87 LYS A C 1
ATOM 682 O O . LYS A 1 87 ? -10.486 -2.652 -2.433 1.00 93.62 87 LYS A O 1
ATOM 687 N N . 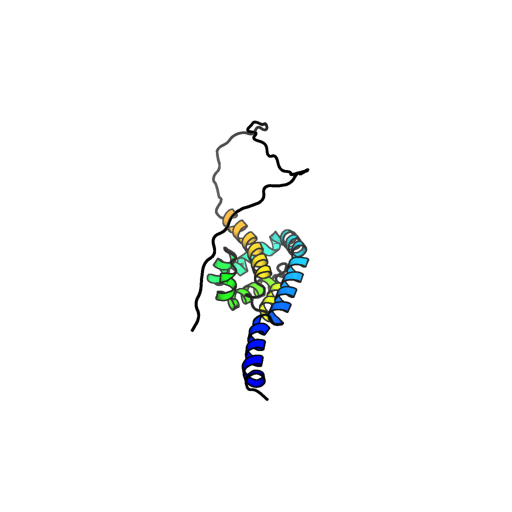PHE A 1 88 ? -8.808 -3.904 -1.647 1.00 93.75 88 PHE A N 1
ATOM 688 C CA . PHE A 1 88 ? -8.751 -3.249 -0.338 1.00 93.75 88 PHE A CA 1
ATOM 689 C C . PHE A 1 88 ? -8.349 -1.769 -0.444 1.00 93.75 88 PHE A C 1
ATOM 691 O O . PHE A 1 88 ? -8.962 -0.922 0.198 1.00 93.75 88 PHE A O 1
ATOM 698 N N . LEU A 1 89 ? -7.373 -1.439 -1.297 1.00 94.06 89 LEU A N 1
ATOM 699 C CA . LEU A 1 89 ? -7.029 -0.048 -1.609 1.00 94.06 89 LEU A CA 1
ATOM 700 C C . LEU A 1 89 ? -8.201 0.685 -2.279 1.00 94.06 89 LEU A C 1
ATOM 702 O O . LEU A 1 89 ? -8.460 1.834 -1.941 1.00 94.06 89 LEU A O 1
ATOM 706 N N . ASP A 1 90 ? -8.939 0.026 -3.172 1.00 94.50 90 ASP A N 1
ATOM 707 C CA . ASP A 1 90 ? -10.097 0.611 -3.854 1.00 94.50 90 ASP A CA 1
ATOM 708 C C . ASP A 1 90 ? -11.273 0.868 -2.887 1.00 94.50 90 ASP A C 1
ATOM 710 O O . ASP A 1 90 ? -11.963 1.875 -3.030 1.00 94.50 90 ASP A O 1
ATOM 714 N N . GLU A 1 91 ? -11.480 0.026 -1.864 1.00 94.06 91 GLU A N 1
ATOM 715 C CA . GLU A 1 91 ? -12.410 0.315 -0.757 1.00 94.06 91 GLU A CA 1
ATOM 716 C C . GLU A 1 91 ? -11.931 1.509 0.092 1.00 94.06 91 GLU A C 1
ATOM 718 O O . GLU A 1 91 ? -12.718 2.411 0.382 1.00 94.06 91 GLU A O 1
ATOM 723 N N . LEU A 1 92 ? -10.635 1.579 0.430 1.00 92.25 92 LEU A N 1
ATOM 724 C CA . LEU A 1 92 ? -10.055 2.720 1.160 1.00 92.25 92 LEU A CA 1
ATOM 725 C C . LEU A 1 92 ? -10.188 4.050 0.391 1.00 92.25 92 LEU A C 1
ATOM 727 O O . LEU A 1 92 ? -10.354 5.102 1.010 1.00 92.25 92 LEU A O 1
ATOM 731 N N . VAL A 1 93 ? -10.180 4.014 -0.946 1.00 93.75 93 VAL A N 1
ATOM 732 C CA . VAL A 1 93 ? -10.434 5.194 -1.789 1.00 93.75 93 VAL A CA 1
ATOM 733 C C . VAL A 1 93 ? -11.885 5.673 -1.692 1.00 93.75 93 VAL A C 1
ATOM 735 O O . VAL A 1 93 ? -12.112 6.881 -1.695 1.00 93.75 93 VAL A O 1
ATOM 738 N N . LYS A 1 94 ? -12.874 4.776 -1.548 1.00 93.25 94 LYS A N 1
ATOM 739 C CA . LYS A 1 94 ? -14.296 5.168 -1.403 1.00 93.25 94 LYS A CA 1
ATOM 740 C C . LYS A 1 94 ? -14.581 5.938 -0.114 1.00 93.25 94 LYS A C 1
ATOM 742 O O . LYS A 1 94 ? -15.533 6.709 -0.078 1.00 93.25 94 LYS A O 1
ATOM 747 N N . ILE A 1 95 ? -13.777 5.721 0.927 1.00 90.19 95 ILE A N 1
ATOM 748 C CA . ILE A 1 95 ? -13.867 6.447 2.204 1.00 90.19 95 ILE A CA 1
ATOM 749 C C . ILE A 1 95 ? -12.888 7.630 2.285 1.00 90.19 95 ILE A C 1
ATOM 751 O O . ILE A 1 95 ? -12.725 8.205 3.359 1.00 90.19 95 ILE A O 1
ATOM 755 N N . GLU A 1 96 ? -12.239 7.968 1.164 1.00 89.50 96 GLU A N 1
ATOM 756 C CA . GLU A 1 96 ? -11.246 9.041 1.022 1.00 89.50 96 GLU A CA 1
ATOM 757 C C . GLU A 1 96 ? -10.101 8.961 2.051 1.00 89.50 96 GLU A C 1
ATOM 759 O O . GLU A 1 96 ? -9.648 9.971 2.591 1.00 89.50 96 GLU A O 1
ATOM 764 N N . PHE A 1 97 ? -9.613 7.746 2.332 1.00 92.56 97 PHE A N 1
ATOM 765 C CA . PHE A 1 97 ? -8.533 7.535 3.298 1.00 92.56 97 PHE A CA 1
ATOM 766 C C . PHE A 1 97 ? -7.228 8.231 2.837 1.00 92.56 97 PHE A C 1
ATOM 768 O O . PHE A 1 97 ? -6.845 8.059 1.672 1.00 92.56 97 PHE A O 1
ATOM 775 N N . PRO A 1 98 ? -6.497 8.960 3.706 1.00 92.12 98 PRO A N 1
ATOM 776 C CA . PRO A 1 98 ? -5.297 9.711 3.327 1.00 92.12 98 PRO A CA 1
ATOM 777 C C . PRO A 1 98 ? -4.256 8.881 2.562 1.00 92.12 98 PRO A C 1
ATOM 779 O O . PRO A 1 98 ? -3.907 7.763 2.941 1.00 92.12 98 PRO A O 1
ATOM 782 N N . GLY A 1 99 ? -3.791 9.414 1.431 1.00 89.44 99 GLY A N 1
ATOM 783 C CA . GLY A 1 99 ? -2.850 8.748 0.523 1.00 89.44 99 GLY A CA 1
ATOM 784 C C . GLY A 1 99 ? -3.407 7.569 -0.295 1.00 89.44 99 GLY A C 1
ATOM 785 O O . GLY A 1 99 ? -2.803 7.211 -1.308 1.00 89.44 99 GLY A O 1
ATOM 786 N N . SER A 1 100 ? -4.562 6.987 0.062 1.00 92.12 100 SER A N 1
ATOM 787 C CA . SER A 1 100 ? -5.094 5.766 -0.578 1.00 92.12 100 SER A CA 1
ATOM 788 C C . SER A 1 100 ? -5.278 5.891 -2.093 1.00 92.12 100 SER A C 1
ATOM 790 O O . SER A 1 100 ? -5.005 4.936 -2.814 1.00 92.12 100 SER A O 1
ATOM 792 N N . LYS A 1 101 ? -5.678 7.070 -2.586 1.00 91.81 101 LYS A N 1
ATOM 793 C CA . LYS A 1 101 ? -5.949 7.330 -4.007 1.00 91.81 101 LYS A CA 1
ATOM 794 C C . LYS A 1 101 ? -4.712 7.155 -4.884 1.00 91.81 101 LYS A C 1
ATOM 796 O O . LYS A 1 101 ? -4.699 6.277 -5.743 1.00 91.81 101 LYS A O 1
ATOM 801 N N . GLY A 1 102 ? -3.650 7.917 -4.614 1.00 90.44 102 GLY A N 1
ATOM 802 C CA . GLY A 1 102 ? -2.390 7.795 -5.353 1.00 90.44 102 GLY A CA 1
ATOM 803 C C . GLY A 1 102 ? -1.780 6.396 -5.227 1.00 90.44 102 GLY A C 1
ATOM 804 O O . GLY A 1 102 ? -1.205 5.880 -6.184 1.00 90.44 102 GLY A O 1
ATOM 805 N N . VAL A 1 103 ? -1.973 5.739 -4.077 1.00 92.56 103 VAL A N 1
ATOM 806 C CA . VAL A 1 103 ? -1.515 4.364 -3.842 1.00 92.56 103 VAL A CA 1
ATOM 807 C C . VAL A 1 103 ? -2.325 3.332 -4.635 1.00 92.56 103 VAL A C 1
ATOM 809 O O . VAL A 1 103 ? -1.711 2.453 -5.234 1.00 92.56 103 VAL A O 1
ATOM 812 N N . SER A 1 104 ? -3.657 3.439 -4.718 1.00 92.56 104 SER A N 1
ATOM 813 C CA . SER A 1 104 ? -4.497 2.592 -5.585 1.00 92.56 104 SER A CA 1
ATOM 814 C C . SER A 1 104 ? -4.157 2.805 -7.063 1.00 92.56 104 SER A C 1
ATOM 816 O O . SER A 1 104 ? -3.918 1.828 -7.775 1.00 92.56 104 SER A O 1
ATOM 818 N N . GLU A 1 105 ? -4.052 4.056 -7.526 1.00 92.31 105 GLU A N 1
ATOM 819 C CA . GLU A 1 105 ? -3.751 4.374 -8.928 1.00 92.31 105 GLU A CA 1
ATOM 820 C C . GLU A 1 105 ? -2.361 3.856 -9.331 1.00 92.31 105 GLU A C 1
ATOM 822 O O . GLU A 1 105 ? -2.209 3.200 -10.369 1.00 92.31 105 GLU A O 1
ATOM 827 N N . ALA A 1 106 ? -1.346 4.067 -8.488 1.00 90.94 106 ALA A N 1
ATOM 828 C CA . ALA A 1 106 ? -0.005 3.541 -8.719 1.00 90.94 106 ALA A CA 1
ATOM 829 C C . ALA A 1 106 ? 0.054 2.006 -8.574 1.00 90.94 106 ALA A C 1
ATOM 831 O O . ALA A 1 106 ? 0.762 1.344 -9.335 1.00 90.94 106 ALA A O 1
ATOM 832 N N . SER A 1 107 ? -0.724 1.413 -7.666 1.00 90.69 107 SER A N 1
ATOM 833 C CA . SER A 1 107 ? -0.848 -0.042 -7.516 1.00 90.69 107 SER A CA 1
ATOM 834 C C . SER A 1 107 ? -1.508 -0.690 -8.737 1.00 90.69 107 SER A C 1
ATOM 836 O O . SER A 1 107 ? -1.023 -1.714 -9.216 1.00 90.69 107 SER A O 1
ATOM 838 N N . SER A 1 108 ? -2.525 -0.057 -9.319 1.00 91.88 108 SER A N 1
ATOM 839 C CA . SER A 1 108 ? -3.205 -0.534 -10.526 1.00 91.88 108 SER A CA 1
ATOM 840 C C . SER A 1 108 ? -2.289 -0.455 -11.758 1.00 91.88 108 SER A C 1
ATOM 842 O O . SER A 1 108 ? -2.118 -1.433 -12.491 1.00 91.88 108 SER A O 1
ATOM 844 N N . ASN A 1 109 ? -1.593 0.675 -11.944 1.00 89.56 109 ASN A N 1
ATOM 845 C CA . ASN A 1 109 ? -0.662 0.863 -13.062 1.00 89.56 109 ASN A CA 1
ATOM 846 C C . ASN A 1 109 ? 0.594 -0.022 -12.940 1.00 89.56 109 ASN A C 1
ATOM 848 O O . ASN A 1 109 ? 1.002 -0.700 -13.896 1.00 89.56 109 ASN A O 1
ATOM 852 N N . PHE A 1 110 ? 1.238 -0.027 -11.770 1.00 87.81 110 PHE A N 1
ATOM 853 C CA . PHE A 1 110 ? 2.550 -0.651 -11.576 1.00 87.81 110 PHE A CA 1
ATOM 854 C C . PHE A 1 110 ? 2.485 -2.077 -11.015 1.00 87.81 110 PHE A C 1
ATOM 856 O O . PHE A 1 110 ? 3.308 -2.916 -11.391 1.00 87.81 110 PHE A O 1
ATOM 863 N N . GLY A 1 111 ? 1.463 -2.386 -10.223 1.00 87.06 111 GLY A N 1
ATOM 864 C CA . GLY A 1 111 ? 1.276 -3.631 -9.477 1.00 87.06 111 GLY A CA 1
ATOM 865 C C . GLY A 1 111 ? 1.715 -3.477 -8.009 1.00 87.06 111 GLY A C 1
ATOM 866 O O . GLY A 1 111 ? 2.794 -2.920 -7.776 1.00 87.06 111 GLY A O 1
ATOM 867 N N . PRO A 1 112 ? 0.990 -4.046 -7.019 1.00 87.62 112 PRO A N 1
ATOM 868 C CA . PRO A 1 112 ? 1.309 -3.916 -5.587 1.00 87.62 112 PRO A CA 1
ATOM 869 C C . PRO A 1 112 ? 2.750 -4.270 -5.185 1.00 87.62 112 PRO A C 1
ATOM 871 O O . PRO A 1 112 ? 3.272 -3.789 -4.184 1.00 87.62 112 PRO A O 1
ATOM 874 N N . SER A 1 113 ? 3.418 -5.120 -5.972 1.00 87.62 113 SER A N 1
ATOM 875 C CA . SER A 1 113 ? 4.817 -5.519 -5.751 1.00 87.62 113 SER A CA 1
ATOM 876 C C . SER A 1 113 ? 5.854 -4.438 -6.088 1.00 87.62 113 SER A C 1
ATOM 878 O O . SER A 1 113 ? 7.010 -4.594 -5.705 1.00 87.62 113 SER A O 1
ATOM 880 N N . TYR A 1 114 ? 5.486 -3.398 -6.845 1.00 86.31 114 TYR A N 1
ATOM 881 C CA . TYR A 1 114 ? 6.398 -2.332 -7.285 1.00 86.31 114 TYR A CA 1
ATOM 882 C C . TYR A 1 114 ? 6.257 -1.046 -6.463 1.00 86.31 114 TYR A C 1
ATOM 884 O O . TYR A 1 114 ? 7.232 -0.315 -6.321 1.00 86.31 114 TYR A O 1
ATOM 892 N N . VAL A 1 115 ? 5.077 -0.807 -5.885 1.00 90.44 115 VAL A N 1
ATOM 893 C CA . VAL A 1 115 ? 4.767 0.338 -5.009 1.00 90.44 115 VAL A CA 1
ATOM 894 C C . VAL A 1 115 ? 4.573 -0.105 -3.555 1.00 90.44 115 VAL A C 1
ATOM 896 O O . VAL A 1 115 ? 3.711 0.381 -2.828 1.00 90.44 115 VAL A O 1
ATOM 899 N N . SER A 1 116 ? 5.378 -1.078 -3.120 1.00 90.94 116 SER A N 1
ATOM 900 C CA . SER A 1 116 ? 5.191 -1.745 -1.830 1.00 90.94 116 SER A CA 1
ATOM 901 C C . SER A 1 116 ? 5.381 -0.827 -0.623 1.00 90.94 116 SER A C 1
ATOM 903 O O . SER A 1 116 ? 4.707 -1.031 0.374 1.00 90.94 116 SER A O 1
ATOM 905 N N . GLY A 1 117 ? 6.268 0.173 -0.692 1.00 91.50 117 GLY A N 1
ATOM 906 C CA . GLY A 1 117 ? 6.488 1.129 0.405 1.00 91.50 117 GLY A CA 1
ATOM 907 C C . GLY A 1 117 ? 5.224 1.932 0.746 1.00 91.50 117 GLY A C 1
ATOM 908 O O . GLY A 1 117 ? 4.729 1.807 1.866 1.00 91.50 117 GLY A O 1
ATOM 909 N N . PRO A 1 118 ? 4.650 2.675 -0.220 1.00 93.62 118 PRO A N 1
ATOM 910 C CA . PRO A 1 118 ? 3.386 3.386 -0.038 1.00 93.62 118 PRO A CA 1
ATOM 911 C C . PRO A 1 118 ? 2.222 2.503 0.432 1.00 93.62 118 PRO A C 1
ATOM 913 O O . PRO A 1 118 ? 1.495 2.892 1.345 1.00 93.62 118 PRO A O 1
ATOM 916 N N . ILE A 1 119 ? 2.070 1.289 -0.120 1.00 93.44 119 ILE A N 1
ATOM 917 C CA . ILE A 1 119 ? 1.013 0.369 0.337 1.00 93.44 119 ILE A CA 1
ATOM 918 C C . ILE A 1 119 ? 1.251 -0.067 1.787 1.00 93.44 119 ILE A C 1
ATOM 920 O O . ILE A 1 119 ? 0.310 -0.055 2.574 1.00 93.44 119 ILE A O 1
ATOM 924 N N . LEU A 1 120 ? 2.480 -0.438 2.164 1.00 92.38 120 LEU A N 1
ATOM 925 C CA . LEU A 1 120 ? 2.781 -0.860 3.537 1.00 92.38 120 LEU A CA 1
ATOM 926 C C . LEU A 1 120 ? 2.514 0.259 4.545 1.00 92.38 120 LEU A C 1
ATOM 928 O O . LEU A 1 120 ? 1.939 -0.025 5.585 1.00 92.38 120 LEU A O 1
ATOM 932 N N . PHE A 1 121 ? 2.831 1.513 4.215 1.00 92.75 121 PHE A N 1
ATOM 933 C CA . PHE A 1 121 ? 2.503 2.660 5.065 1.00 92.75 121 PHE A CA 1
ATOM 934 C C . PHE A 1 121 ? 0.984 2.855 5.233 1.00 92.75 121 PHE A C 1
ATOM 936 O O . PHE A 1 121 ? 0.510 3.042 6.352 1.00 92.75 121 PHE A O 1
ATOM 943 N N . VAL A 1 122 ? 0.198 2.769 4.150 1.00 93.31 122 VAL A N 1
ATOM 944 C CA . VAL A 1 122 ? -1.275 2.851 4.240 1.00 93.31 122 VAL A CA 1
ATOM 945 C C . VAL A 1 122 ? -1.834 1.694 5.077 1.00 93.31 122 VAL A C 1
ATOM 947 O O . VAL A 1 122 ? -2.681 1.919 5.940 1.00 93.31 122 VAL A O 1
ATOM 950 N N . LEU A 1 123 ? -1.324 0.472 4.882 1.00 92.62 123 LEU A N 1
ATOM 951 C CA . LEU A 1 123 ? -1.707 -0.699 5.677 1.00 92.62 123 LEU A CA 1
ATOM 952 C C . LEU A 1 123 ? -1.302 -0.565 7.152 1.00 92.62 123 LEU A C 1
ATOM 954 O O . LEU A 1 123 ? -2.073 -0.978 8.005 1.00 92.62 123 LEU A O 1
ATOM 958 N N . GLU A 1 124 ? -0.149 0.026 7.465 1.00 90.88 124 GLU A N 1
ATOM 959 C CA . GLU A 1 124 ? 0.330 0.287 8.831 1.00 90.88 124 GLU A CA 1
ATOM 960 C C . GLU A 1 124 ? -0.557 1.311 9.554 1.00 90.88 124 GLU A C 1
ATOM 962 O O . GLU A 1 124 ? -0.987 1.071 10.683 1.00 90.88 124 GLU A O 1
ATOM 967 N N . LYS A 1 125 ? -0.929 2.409 8.881 1.00 90.81 125 LYS A N 1
ATOM 968 C CA . LYS A 1 125 ? -1.884 3.398 9.410 1.00 90.81 125 LYS A CA 1
ATOM 969 C C . LYS A 1 125 ? -3.275 2.795 9.630 1.00 90.81 125 LYS A C 1
ATOM 971 O O . LYS A 1 125 ? -3.873 3.009 10.681 1.00 90.81 125 LYS A O 1
ATOM 976 N N . VAL A 1 126 ? -3.762 1.983 8.692 1.00 89.75 126 VAL A N 1
ATOM 977 C CA . VAL A 1 126 ? -5.007 1.209 8.847 1.00 89.75 126 VAL A CA 1
ATOM 978 C C . VAL A 1 126 ? -4.909 0.207 10.006 1.00 89.75 126 VAL A C 1
ATOM 980 O O . VAL A 1 126 ? -5.824 0.132 10.823 1.00 89.75 126 VAL A O 1
ATOM 983 N N . SER A 1 127 ? -3.784 -0.501 10.133 1.00 88.81 127 SER A N 1
ATOM 984 C CA . SER A 1 127 ? -3.505 -1.421 11.243 1.00 88.81 127 SER A CA 1
ATOM 985 C C . SER A 1 127 ? -3.565 -0.701 12.587 1.00 88.81 127 SER A C 1
ATOM 987 O O . SER A 1 127 ? -4.213 -1.186 13.507 1.00 88.81 127 SER A O 1
ATOM 989 N N . SER A 1 128 ? -2.995 0.506 12.681 1.00 87.38 128 SER A N 1
ATOM 990 C CA . SER A 1 128 ? -3.056 1.327 13.894 1.00 87.38 128 SER A CA 1
ATOM 991 C C . SER A 1 128 ? -4.482 1.691 14.316 1.00 87.38 128 SER A C 1
ATOM 993 O O . SER A 1 128 ? -4.700 1.854 15.510 1.00 87.38 128 SER A O 1
ATOM 995 N N . LEU A 1 129 ? -5.450 1.813 13.398 1.00 85.50 129 LEU A N 1
ATOM 996 C CA . LEU A 1 129 ? -6.855 2.034 13.776 1.00 85.50 129 LEU A CA 1
ATOM 997 C C . LEU A 1 129 ? -7.468 0.768 14.386 1.00 85.50 129 LEU A C 1
ATOM 999 O O . LEU A 1 129 ? -8.103 0.827 15.434 1.00 85.50 129 LEU A O 1
ATOM 1003 N N . ILE A 1 130 ? -7.236 -0.380 13.745 1.00 83.25 130 ILE A N 1
ATOM 1004 C CA . ILE A 1 130 ? -7.827 -1.667 14.135 1.00 83.25 130 ILE A CA 1
ATOM 1005 C C . ILE A 1 130 ? -7.201 -2.178 15.437 1.00 83.25 130 ILE A C 1
ATOM 1007 O O . ILE A 1 130 ? -7.919 -2.589 16.338 1.00 83.25 130 ILE A O 1
ATOM 1011 N N . VAL A 1 131 ? -5.874 -2.104 15.580 1.00 70.69 131 VAL A N 1
ATOM 1012 C CA . VAL A 1 131 ? -5.150 -2.558 16.780 1.00 70.69 131 VAL A CA 1
ATOM 1013 C C . VAL A 1 131 ? -5.492 -1.703 18.005 1.00 70.69 131 VAL A C 1
ATOM 1015 O O . VAL A 1 131 ? -5.619 -2.249 19.098 1.00 70.69 131 VAL A O 1
ATOM 1018 N N . THR A 1 132 ? -5.715 -0.393 17.842 1.00 58.25 132 THR A N 1
ATOM 1019 C CA . THR A 1 132 ? -6.217 0.461 18.933 1.00 58.25 132 THR A CA 1
ATOM 1020 C C . THR A 1 132 ? -7.658 0.116 19.334 1.00 58.25 132 THR A C 1
ATOM 1022 O O . THR A 1 132 ? -8.021 0.341 20.486 1.00 58.25 132 THR A O 1
ATOM 1025 N N . GLU A 1 133 ? -8.474 -0.467 18.448 1.00 55.47 133 GLU A N 1
ATOM 1026 C CA . GLU A 1 133 ? -9.820 -0.939 18.800 1.00 55.47 133 GLU A CA 1
ATOM 1027 C C . GLU A 1 133 ? -9.824 -2.358 19.393 1.00 55.47 133 GLU A C 1
ATOM 1029 O O . GLU A 1 133 ? -10.445 -2.551 20.435 1.00 55.47 133 GLU A O 1
ATOM 1034 N N . ASP A 1 134 ? -9.084 -3.315 18.812 1.00 51.12 134 ASP A N 1
ATOM 1035 C CA . ASP A 1 134 ? -8.828 -4.651 19.386 1.00 51.12 134 ASP A CA 1
ATOM 1036 C C . ASP A 1 134 ? -8.356 -4.512 20.852 1.00 51.12 134 ASP A C 1
ATOM 1038 O O . ASP A 1 134 ? -8.996 -5.034 21.765 1.00 51.12 134 ASP A O 1
ATOM 1042 N N . ASN A 1 135 ? -7.297 -3.727 21.103 1.00 44.34 135 ASN A N 1
ATOM 1043 C CA . ASN A 1 135 ? -6.751 -3.526 22.450 1.00 44.34 135 ASN A CA 1
ATOM 1044 C C . ASN A 1 135 ? -7.734 -2.811 23.396 1.00 44.34 135 ASN A C 1
ATOM 1046 O O . ASN A 1 135 ? -7.815 -3.175 24.564 1.00 44.34 135 ASN A O 1
ATOM 1050 N N . LYS A 1 136 ? -8.544 -1.865 22.904 1.00 45.91 136 LYS A N 1
ATOM 1051 C CA . LYS A 1 136 ? -9.566 -1.186 23.722 1.00 45.91 136 LYS A CA 1
ATOM 1052 C C . LYS A 1 136 ? -10.815 -2.043 23.989 1.00 45.91 136 LYS A C 1
ATOM 1054 O O . LYS A 1 136 ? -11.652 -1.662 24.804 1.00 45.91 136 LYS A O 1
ATOM 1059 N N . LYS A 1 137 ? -10.958 -3.185 23.311 1.00 40.69 137 LYS A N 1
ATOM 1060 C CA . LYS A 1 137 ? -12.087 -4.120 23.445 1.00 40.69 137 LYS A CA 1
ATOM 1061 C C . LYS A 1 137 ? -11.726 -5.395 24.219 1.00 40.69 137 LYS A C 1
ATOM 1063 O O . LYS A 1 137 ? -12.630 -6.131 24.603 1.00 40.69 137 LYS A O 1
ATOM 1068 N N . GLU A 1 138 ? -10.438 -5.625 24.479 1.00 38.91 138 GLU A N 1
ATOM 1069 C CA . GLU A 1 138 ? -9.920 -6.724 25.312 1.00 38.91 138 GLU A CA 1
ATOM 1070 C C . GLU A 1 138 ? -9.398 -6.245 26.690 1.00 38.91 138 GLU A C 1
ATOM 1072 O O . GLU A 1 138 ? -8.774 -7.014 27.415 1.00 38.91 138 GLU A O 1
ATOM 1077 N N . GLU A 1 139 ? -9.678 -4.997 27.099 1.00 44.06 139 GLU A N 1
ATOM 1078 C CA . GLU A 1 139 ? -9.240 -4.450 28.397 1.00 44.06 139 GLU A CA 1
ATOM 1079 C C . GLU A 1 139 ? -10.395 -3.893 29.258 1.00 44.06 139 GLU A C 1
ATOM 1081 O O . GLU A 1 139 ? -10.608 -2.686 29.372 1.00 44.06 139 GLU A O 1
ATOM 1086 N N . GLU A 1 140 ? -11.124 -4.797 29.922 1.00 40.16 140 GLU A N 1
ATOM 1087 C CA . GLU A 1 140 ? -11.975 -4.489 31.082 1.00 40.16 140 GLU A CA 1
ATOM 1088 C C . GLU A 1 140 ? -11.988 -5.686 32.067 1.00 40.16 140 GLU A C 1
ATOM 1090 O O . GLU A 1 140 ? -12.402 -6.780 31.681 1.00 40.16 140 GLU A O 1
ATOM 1095 N N . PRO A 1 141 ? -11.636 -5.518 33.359 1.00 45.41 141 PRO A N 1
ATOM 1096 C CA . PRO A 1 141 ? -10.676 -4.560 33.909 1.00 45.41 141 PRO A CA 1
ATOM 1097 C C . PRO A 1 141 ? -9.640 -5.220 34.856 1.00 45.41 141 PRO A C 1
ATOM 1099 O O . PRO A 1 141 ? -9.978 -6.071 35.679 1.00 45.41 141 PRO A O 1
ATOM 1102 N N . ALA A 1 142 ? -8.389 -4.751 34.837 1.00 38.88 142 ALA A N 1
ATOM 1103 C CA . ALA A 1 142 ? -7.360 -5.118 35.822 1.00 38.88 142 ALA A CA 1
ATOM 1104 C C . ALA A 1 142 ? -7.036 -3.923 36.742 1.00 38.88 142 ALA A C 1
ATOM 1106 O O . ALA A 1 142 ? -6.043 -3.226 36.553 1.00 38.88 142 ALA A O 1
ATOM 1107 N N . ALA A 1 143 ? -7.911 -3.654 37.716 1.00 40.12 143 ALA A N 1
ATOM 1108 C CA . ALA A 1 143 ? -7.757 -2.560 38.681 1.00 40.12 143 ALA A CA 1
ATOM 1109 C C . ALA A 1 143 ? -7.292 -3.059 40.067 1.00 40.12 143 ALA A C 1
ATOM 1111 O O . ALA A 1 143 ? -7.694 -4.144 40.484 1.00 40.12 143 ALA A O 1
ATOM 1112 N N . ALA A 1 144 ? -6.543 -2.199 40.780 1.00 34.97 144 ALA A N 1
ATOM 1113 C CA . ALA A 1 144 ? -5.782 -2.448 42.023 1.00 34.97 144 ALA A CA 1
ATOM 1114 C C . ALA A 1 144 ? -4.529 -3.341 41.830 1.00 34.97 144 ALA A C 1
ATOM 1116 O O . ALA A 1 144 ? -4.591 -4.346 41.129 1.00 34.97 144 ALA A O 1
ATOM 1117 N N . ASP A 1 145 ? -3.348 -3.043 42.389 1.00 32.44 145 ASP A N 1
ATOM 1118 C CA . ASP A 1 145 ? -2.884 -1.955 43.291 1.00 32.44 145 ASP A CA 1
ATOM 1119 C C . ASP A 1 145 ? -1.918 -0.994 42.533 1.00 32.44 145 ASP A C 1
ATOM 1121 O O . ASP A 1 145 ? -1.387 -1.366 41.490 1.00 32.44 145 ASP A O 1
ATOM 1125 N N . ALA A 1 146 ? -1.778 0.309 42.838 1.00 33.78 146 ALA A N 1
ATOM 1126 C CA . ALA A 1 146 ? -1.134 0.947 44.011 1.00 33.78 146 ALA A CA 1
ATOM 1127 C C . ALA A 1 146 ? 0.377 0.586 44.157 1.00 33.78 146 ALA A C 1
ATOM 1129 O O . ALA A 1 146 ? 0.738 -0.574 43.991 1.00 33.78 146 ALA A O 1
ATOM 1130 N N . THR A 1 147 ? 1.335 1.496 44.415 1.00 28.75 147 THR A N 1
ATOM 1131 C CA . THR A 1 147 ? 1.308 2.923 44.841 1.00 28.75 147 THR A CA 1
ATOM 1132 C C . THR A 1 147 ? 2.626 3.638 44.438 1.00 28.75 147 THR A C 1
ATOM 1134 O O . THR A 1 147 ? 3.602 2.942 44.188 1.00 28.75 147 THR A O 1
ATOM 1137 N N . GLU A 1 148 ? 2.661 4.987 44.474 1.00 30.22 148 GLU A N 1
ATOM 1138 C CA . GLU A 1 148 ? 3.848 5.902 44.464 1.00 30.22 148 GLU A CA 1
ATOM 1139 C C . GLU A 1 148 ? 4.795 5.841 43.226 1.00 30.22 148 GLU A C 1
ATOM 1141 O O . GLU A 1 148 ? 5.109 4.778 42.709 1.00 30.22 148 GLU A O 1
ATOM 1146 N N . GLU A 1 149 ? 5.225 6.921 42.552 1.00 32.62 149 GLU A N 1
ATOM 1147 C CA . GLU A 1 149 ? 5.644 8.303 42.912 1.00 32.62 149 GLU A CA 1
ATOM 1148 C C . GLU A 1 149 ? 7.124 8.419 43.370 1.00 32.62 149 GLU A C 1
ATOM 1150 O O . GLU A 1 149 ? 7.682 7.469 43.903 1.00 32.62 149 GLU A O 1
ATOM 1155 N N . VAL A 1 150 ? 7.749 9.592 43.140 1.00 28.20 150 VAL A N 1
ATOM 1156 C CA . VAL A 1 150 ? 9.175 9.954 43.386 1.00 28.20 150 VAL A CA 1
ATOM 1157 C C . VAL A 1 150 ? 10.162 9.280 42.400 1.00 28.20 150 VAL A C 1
ATOM 1159 O O . VAL A 1 150 ? 10.270 8.064 42.346 1.00 28.20 150 VAL A O 1
ATOM 1162 N N . GLU A 1 151 ? 10.859 9.937 41.462 1.00 34.78 151 GLU A N 1
ATOM 1163 C CA . GLU A 1 151 ? 11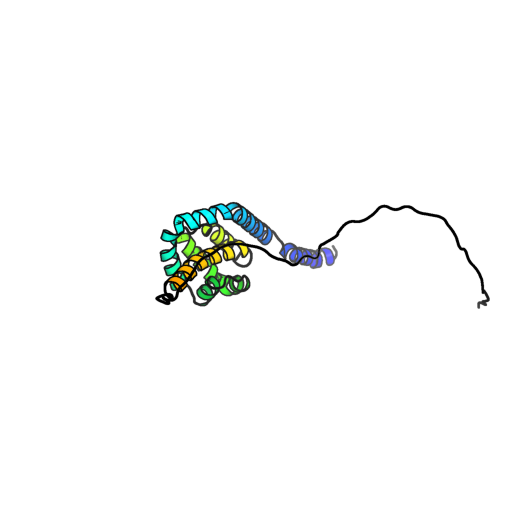.629 11.204 41.405 1.00 34.78 151 GLU A CA 1
ATOM 1164 C C . GLU A 1 151 ? 13.151 11.051 41.705 1.00 34.78 151 GLU A C 1
ATOM 1166 O O . GLU A 1 151 ? 13.582 11.024 42.850 1.00 34.78 151 GLU A O 1
ATOM 1171 N N . VAL A 1 152 ? 13.956 11.099 40.624 1.00 31.30 152 VAL A N 1
ATOM 1172 C CA . VAL A 1 152 ? 15.338 11.646 40.526 1.00 31.30 152 VAL A CA 1
ATOM 1173 C C . VAL A 1 152 ? 16.554 10.889 41.132 1.00 31.30 152 VAL A C 1
ATOM 1175 O O . VAL A 1 152 ? 16.565 10.408 42.255 1.00 31.30 152 VAL A O 1
ATOM 1178 N N . LYS A 1 153 ? 17.658 10.987 40.360 1.00 32.22 153 LYS A N 1
ATOM 1179 C CA . LYS A 1 153 ? 19.106 10.957 40.702 1.00 32.22 153 LYS A CA 1
ATOM 1180 C C . LYS A 1 153 ? 19.963 9.680 40.576 1.00 32.22 153 LYS A C 1
ATOM 1182 O O . LYS A 1 153 ? 19.967 8.798 41.418 1.00 32.22 153 LYS A O 1
ATOM 1187 N N . GLU A 1 154 ? 20.835 9.751 39.559 1.00 36.22 154 GLU A N 1
ATOM 1188 C CA . GLU A 1 154 ? 22.297 9.543 39.598 1.00 36.22 154 GLU A CA 1
ATOM 1189 C C . GLU A 1 154 ? 22.885 8.411 40.463 1.00 36.22 154 GLU A C 1
ATOM 1191 O O . GLU A 1 154 ? 23.011 8.564 41.680 1.00 36.22 154 GLU A O 1
ATOM 1196 N N . LYS A 1 155 ? 23.529 7.433 39.796 1.00 39.12 155 LYS A N 1
ATOM 1197 C CA . LYS A 1 155 ? 25.004 7.289 39.855 1.00 39.12 155 LYS A CA 1
ATOM 1198 C C . LYS A 1 155 ? 25.598 6.266 38.876 1.00 39.12 155 LYS A C 1
ATOM 1200 O O . LYS A 1 155 ? 24.936 5.298 38.543 1.00 39.12 155 LYS A O 1
ATOM 1205 N N . GLU A 1 156 ? 26.858 6.533 38.496 1.00 31.16 156 GLU A N 1
ATOM 1206 C CA . GLU A 1 156 ? 27.968 5.593 38.199 1.00 31.16 156 GLU A CA 1
ATOM 1207 C C . GLU A 1 156 ? 27.664 4.328 37.360 1.00 31.16 156 GLU A C 1
ATOM 1209 O O . GLU A 1 156 ? 26.858 3.483 37.721 1.00 31.16 156 GLU A O 1
ATOM 1214 N N . ILE A 1 157 ? 28.366 4.076 36.252 1.00 34.91 157 ILE A N 1
ATOM 1215 C CA . ILE A 1 157 ? 29.831 3.896 36.198 1.00 34.91 157 ILE A CA 1
ATOM 1216 C C . ILE A 1 157 ? 30.454 4.551 34.950 1.00 34.91 157 ILE A C 1
ATOM 1218 O O . ILE A 1 157 ? 29.873 4.545 33.867 1.00 34.91 157 ILE A O 1
ATOM 1222 N N . VAL A 1 158 ? 31.676 5.069 35.107 1.00 33.59 158 VAL A N 1
ATOM 1223 C CA . VAL A 1 158 ? 32.523 5.627 34.038 1.00 33.59 158 VAL A CA 1
ATOM 1224 C C . VAL A 1 158 ? 33.590 4.614 33.605 1.00 33.59 158 VAL A C 1
ATOM 1226 O O . VAL A 1 158 ? 34.201 3.986 34.461 1.00 33.59 158 VAL A O 1
ATOM 1229 N N . ILE A 1 159 ? 33.819 4.521 32.290 1.00 36.59 159 ILE A N 1
ATOM 1230 C CA . ILE A 1 159 ? 35.099 4.391 31.549 1.00 36.59 159 ILE A CA 1
ATOM 1231 C C . ILE A 1 159 ? 34.690 4.748 30.108 1.00 36.59 159 ILE A C 1
ATOM 1233 O O . ILE A 1 159 ? 34.041 3.967 29.421 1.00 36.59 159 ILE A O 1
ATOM 1237 N N . GLU A 1 160 ? 34.651 6.035 29.771 1.00 34.75 160 GLU A N 1
ATOM 1238 C CA . GLU A 1 160 ? 35.783 6.822 29.256 1.00 34.75 160 GLU A CA 1
ATOM 1239 C C . GLU A 1 160 ? 36.261 6.328 27.881 1.00 34.75 160 GLU A C 1
ATOM 1241 O O . GLU A 1 160 ? 36.894 5.284 27.747 1.00 34.75 160 GLU A O 1
ATOM 1246 N N . ALA A 1 161 ? 35.946 7.120 26.854 1.00 31.36 161 ALA A N 1
ATOM 1247 C CA . ALA A 1 161 ? 36.431 6.942 25.494 1.00 31.36 161 ALA A CA 1
ATOM 1248 C C . ALA A 1 161 ? 37.628 7.865 25.233 1.00 31.36 161 ALA A C 1
ATOM 1250 O O . ALA A 1 161 ? 37.673 8.989 25.740 1.00 31.36 161 ALA A O 1
ATOM 1251 N N . LYS A 1 162 ? 38.544 7.442 24.356 1.00 31.42 162 LYS A N 1
ATOM 1252 C CA . LYS A 1 162 ? 39.483 8.355 23.700 1.00 31.42 162 LYS A CA 1
ATOM 1253 C C . LYS A 1 162 ? 39.715 7.944 22.247 1.00 31.42 162 LYS A C 1
ATOM 1255 O O . LYS A 1 162 ? 40.191 6.847 21.972 1.00 31.42 162 LYS A O 1
ATOM 1260 N N . GLU A 1 163 ? 39.364 8.854 21.352 1.00 36.69 163 GLU A N 1
ATOM 1261 C CA . GLU A 1 163 ? 39.658 8.824 19.919 1.00 36.69 163 GLU A CA 1
ATOM 1262 C C . GLU A 1 163 ? 40.909 9.688 19.620 1.00 36.69 163 GLU A C 1
ATOM 1264 O O . GLU A 1 163 ? 41.461 10.327 20.520 1.00 36.69 163 GLU A O 1
ATOM 1269 N N . GLU A 1 164 ? 41.266 9.755 18.336 1.00 32.59 164 GLU A N 1
ATOM 1270 C CA . GLU A 1 164 ? 42.137 10.744 17.677 1.00 32.59 164 GLU A CA 1
ATOM 1271 C C . GLU A 1 164 ? 43.647 10.432 17.570 1.00 32.59 164 GLU A C 1
ATOM 1273 O O . GLU A 1 164 ? 44.240 9.719 18.379 1.00 32.59 164 GLU A O 1
ATOM 1278 N N . GLU A 1 165 ? 44.239 10.920 16.469 1.00 35.09 165 GLU A N 1
ATOM 1279 C CA . GLU A 1 165 ? 45.523 10.483 15.896 1.00 35.09 165 GLU A CA 1
ATOM 1280 C C . GLU A 1 165 ? 46.558 11.656 15.813 1.00 35.09 165 GLU A C 1
ATOM 1282 O O . GLU A 1 165 ? 46.710 12.351 16.818 1.00 35.09 165 GLU A O 1
ATOM 1287 N N . PRO A 1 166 ? 47.414 11.845 14.779 1.00 52.81 166 PRO A N 1
ATOM 1288 C CA . PRO A 1 166 ? 48.858 12.010 14.979 1.00 52.81 166 PRO A CA 1
ATOM 1289 C C . PRO A 1 166 ? 49.335 13.480 15.073 1.00 52.81 166 PRO A C 1
ATOM 1291 O O . PRO A 1 166 ? 48.587 14.419 14.795 1.00 52.81 166 PRO A O 1
ATOM 1294 N N . PRO A 1 167 ? 50.635 13.709 15.367 1.00 39.34 167 PRO A N 1
ATOM 1295 C CA . PRO A 1 167 ? 51.560 13.931 14.240 1.00 39.34 167 PRO A CA 1
ATOM 1296 C C . PRO A 1 167 ? 52.951 13.267 14.385 1.00 39.34 167 PRO A C 1
ATOM 1298 O O . PRO A 1 167 ? 53.398 12.916 15.473 1.00 39.34 167 PRO A O 1
ATOM 1301 N N . ALA A 1 168 ? 53.659 13.120 13.256 1.00 42.97 168 ALA A N 1
ATOM 1302 C CA . ALA A 1 168 ? 55.010 12.539 13.162 1.00 42.97 168 ALA A CA 1
ATOM 1303 C C . ALA A 1 168 ? 56.141 13.548 13.493 1.00 42.97 168 ALA A C 1
ATOM 1305 O O . ALA A 1 168 ? 55.893 14.756 13.538 1.00 42.97 168 ALA A O 1
ATOM 1306 N N . PRO A 1 169 ? 57.399 13.084 13.678 1.00 38.22 169 PRO A N 1
ATOM 1307 C CA . PRO A 1 169 ? 58.318 13.058 12.523 1.00 38.22 169 PRO A CA 1
ATOM 1308 C C . PRO A 1 169 ? 59.307 11.862 12.467 1.00 38.22 169 PRO A C 1
ATOM 1310 O O . PRO A 1 169 ? 59.444 11.081 13.401 1.00 38.22 169 PRO A O 1
ATOM 1313 N N . ALA A 1 170 ? 60.042 11.767 11.352 1.00 44.19 170 ALA A N 1
ATOM 1314 C CA . ALA A 1 170 ? 61.175 10.861 11.074 1.00 44.19 170 ALA A CA 1
ATOM 1315 C C . ALA A 1 170 ? 62.339 11.692 10.453 1.00 44.19 170 ALA A C 1
ATOM 1317 O O . ALA A 1 170 ? 62.142 12.903 10.306 1.00 44.19 170 ALA A O 1
ATOM 1318 N N . PRO A 1 171 ? 63.500 11.146 9.999 1.00 55.84 171 PRO A N 1
ATOM 1319 C CA . PRO A 1 171 ? 64.072 9.787 10.081 1.00 55.84 171 PRO A CA 1
ATOM 1320 C C . PRO A 1 171 ? 65.485 9.792 10.760 1.00 55.84 171 PRO A C 1
ATOM 1322 O O . PRO A 1 171 ? 65.805 10.778 11.426 1.00 55.84 171 PRO A O 1
ATOM 1325 N N . PRO A 1 172 ? 66.341 8.740 10.657 1.00 42.94 172 PRO A N 1
ATOM 1326 C CA . PRO A 1 172 ? 67.200 8.564 9.469 1.00 42.94 172 PRO A CA 1
ATOM 1327 C C . PRO A 1 172 ? 67.443 7.097 9.016 1.00 42.94 172 PRO A C 1
ATOM 1329 O O . PRO A 1 172 ? 66.871 6.146 9.532 1.00 42.94 172 PRO A O 1
ATOM 1332 N N . VAL A 1 173 ? 68.262 6.968 7.967 1.00 44.00 173 VAL A N 1
ATOM 1333 C CA . VAL A 1 173 ? 68.472 5.822 7.058 1.00 44.00 173 VAL A CA 1
ATOM 1334 C C . VAL A 1 173 ? 69.299 4.622 7.571 1.00 44.00 173 VAL A C 1
ATOM 1336 O O . VAL A 1 173 ? 70.118 4.757 8.471 1.00 44.00 173 VAL A O 1
ATOM 1339 N N . ALA A 1 174 ? 69.187 3.532 6.790 1.00 38.50 174 ALA A N 1
ATOM 1340 C CA . ALA A 1 174 ? 70.203 2.516 6.451 1.00 38.50 174 ALA A CA 1
ATOM 1341 C C . ALA A 1 174 ? 70.401 1.275 7.350 1.00 38.50 174 ALA A C 1
ATOM 1343 O O . ALA A 1 174 ? 70.943 1.353 8.445 1.00 38.50 174 ALA A O 1
ATOM 1344 N N . ASP A 1 175 ? 70.144 0.106 6.748 1.00 39.22 175 ASP A N 1
ATOM 1345 C CA . ASP A 1 175 ? 71.169 -0.939 6.583 1.00 39.22 175 ASP A CA 1
ATOM 1346 C C . ASP A 1 175 ? 71.033 -1.603 5.189 1.00 39.22 175 ASP A C 1
ATOM 1348 O O . ASP A 1 175 ? 69.964 -1.508 4.573 1.00 39.22 175 ASP A O 1
ATOM 1352 N N . VAL A 1 176 ? 72.112 -2.185 4.637 1.00 39.19 176 VAL A N 1
ATOM 1353 C CA . VAL A 1 176 ? 72.180 -2.641 3.228 1.00 39.19 176 VAL A CA 1
ATOM 1354 C C . VAL A 1 176 ? 73.063 -3.891 3.026 1.00 39.19 176 VAL A C 1
ATOM 1356 O O . VAL A 1 176 ? 74.287 -3.787 3.024 1.00 39.19 176 VAL A O 1
ATOM 1359 N N . ALA A 1 177 ? 72.428 -5.011 2.631 1.00 41.66 177 ALA A N 1
ATOM 1360 C CA . ALA A 1 177 ? 73.045 -6.207 2.005 1.00 41.66 177 ALA A CA 1
ATOM 1361 C C . ALA A 1 177 ? 74.072 -6.970 2.901 1.00 41.66 177 ALA A C 1
ATOM 1363 O O . ALA A 1 177 ? 74.253 -6.579 4.050 1.00 41.66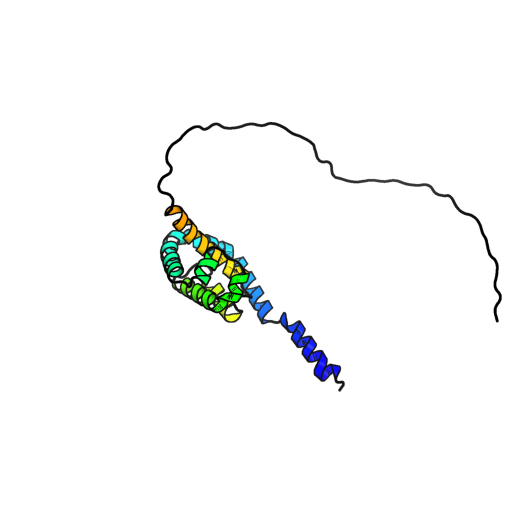 177 ALA A O 1
ATOM 1364 N N . PRO A 1 178 ? 74.765 -8.054 2.458 1.00 49.88 178 PRO A N 1
ATOM 1365 C CA . PRO A 1 178 ? 74.693 -8.864 1.223 1.00 49.88 178 PRO A CA 1
ATOM 1366 C C . PRO A 1 178 ? 74.407 -10.373 1.552 1.00 49.88 178 PRO A C 1
ATOM 1368 O O . PRO A 1 178 ? 73.749 -10.628 2.551 1.00 49.88 178 PRO A O 1
ATOM 1371 N N . MET A 1 179 ? 74.754 -11.455 0.821 1.00 38.12 179 MET A N 1
ATOM 1372 C CA . MET A 1 179 ? 75.565 -11.694 -0.391 1.00 38.12 179 MET A CA 1
ATOM 1373 C C . MET A 1 179 ? 75.172 -13.021 -1.107 1.00 38.12 179 MET A C 1
ATOM 1375 O O . MET A 1 179 ? 74.896 -14.015 -0.448 1.00 38.12 179 MET A O 1
ATOM 1379 N N . LEU A 1 180 ? 75.246 -13.035 -2.448 1.00 34.19 180 LEU A N 1
ATOM 1380 C CA . LEU A 1 180 ? 75.552 -14.150 -3.385 1.00 34.19 180 LEU A CA 1
ATOM 1381 C C . LEU A 1 180 ? 75.372 -15.637 -2.986 1.00 34.19 180 LEU A C 1
ATOM 1383 O O . LEU A 1 180 ? 76.105 -16.154 -2.142 1.00 34.19 180 LEU A O 1
ATOM 1387 N N . LYS A 1 181 ? 74.737 -16.387 -3.905 1.00 41.66 181 LYS A N 1
ATOM 1388 C CA . LYS A 1 181 ? 75.460 -17.381 -4.736 1.00 41.66 181 LYS A CA 1
ATOM 1389 C C . LYS A 1 181 ? 74.846 -17.511 -6.143 1.00 41.66 181 LYS A C 1
ATOM 1391 O O . LYS A 1 181 ? 73.679 -17.187 -6.335 1.00 41.66 181 LYS A O 1
ATOM 1396 N N . VAL A 1 182 ? 75.663 -17.930 -7.109 1.00 43.72 182 VAL A N 1
ATOM 1397 C CA . VAL A 1 182 ? 75.371 -18.123 -8.547 1.00 43.72 182 VAL A CA 1
ATOM 1398 C C . VAL A 1 182 ? 76.103 -19.396 -8.991 1.00 43.72 182 VAL A C 1
ATOM 1400 O O . VAL A 1 182 ? 77.131 -19.680 -8.386 1.00 43.72 182 VAL A O 1
ATOM 1403 N N . GLU A 1 183 ? 75.564 -20.108 -9.994 1.00 39.16 183 GLU A N 1
ATOM 1404 C CA . GLU A 1 183 ? 76.136 -21.174 -10.867 1.00 39.16 183 GLU A CA 1
ATOM 1405 C C . GLU A 1 183 ? 75.071 -22.271 -11.103 1.00 39.16 183 GLU A C 1
ATOM 1407 O O . GLU A 1 183 ? 74.298 -22.577 -10.198 1.00 39.16 183 GLU A O 1
ATOM 1412 N N . ASP A 1 184 ? 74.946 -22.911 -12.270 1.00 38.38 184 ASP A N 1
ATOM 1413 C CA . ASP A 1 184 ? 75.324 -22.523 -13.642 1.00 38.38 184 ASP A CA 1
ATOM 1414 C C . ASP A 1 184 ? 74.366 -23.238 -14.635 1.00 38.38 184 ASP A C 1
ATOM 1416 O O . ASP A 1 184 ? 73.535 -24.057 -14.228 1.00 38.38 184 ASP A O 1
ATOM 1420 N N . ALA A 1 185 ? 74.446 -22.930 -15.931 1.00 46.59 185 ALA A N 1
ATOM 1421 C CA . ALA A 1 185 ? 73.807 -23.706 -16.999 1.00 46.59 185 ALA A CA 1
ATOM 1422 C C . ALA A 1 185 ? 74.615 -25.009 -17.312 1.00 46.59 185 ALA A C 1
ATOM 1424 O O . ALA A 1 185 ? 75.545 -25.333 -16.575 1.00 46.59 185 ALA A O 1
ATOM 1425 N N . PRO A 1 186 ? 74.261 -25.830 -18.330 1.00 56.00 186 PRO A N 1
ATOM 1426 C CA . PRO A 1 186 ? 74.330 -25.417 -19.732 1.00 56.00 186 PRO A CA 1
ATOM 1427 C C . PRO A 1 186 ? 73.094 -25.789 -20.573 1.00 56.00 186 PRO A C 1
ATOM 1429 O O . PRO A 1 186 ? 72.152 -26.450 -20.142 1.00 56.00 186 PRO A O 1
ATOM 1432 N N . LYS A 1 187 ? 73.132 -25.322 -21.820 1.00 41.25 187 LYS A N 1
ATOM 1433 C CA . LYS A 1 187 ? 72.117 -25.467 -22.867 1.00 41.25 187 LYS A CA 1
ATOM 1434 C C . LYS A 1 187 ? 72.496 -26.579 -23.857 1.00 41.25 187 LYS A C 1
ATOM 1436 O O . LYS A 1 187 ? 73.676 -26.728 -24.171 1.00 41.25 187 LYS A O 1
ATOM 1441 N N . ALA A 1 188 ? 71.484 -27.228 -24.435 1.00 53.34 188 ALA A N 1
ATOM 1442 C CA . ALA A 1 188 ? 71.524 -27.806 -25.780 1.00 53.34 188 ALA A CA 1
ATOM 1443 C C . ALA A 1 188 ? 70.373 -27.189 -26.595 1.00 53.34 188 ALA A C 1
ATOM 1445 O O . ALA A 1 188 ? 69.214 -27.394 -26.179 1.00 53.34 188 ALA A O 1
#

Sequence (188 aa):
MGYWKAKVLPKIKQIFDKNGPKKTAAAEACKSFDEAKEEYSKEFEEKKTELQPKVVEIYEAAAVEIKSLVKEPKGAGLKKNSEGVQKFLDELVKIEFPGSKGVSEASSNFGPSYVSGPILFVLEKVSSLIVTEDNKKEEEPAAADATEEVEVKEKEIVIEAKEEEPPAPAPPVADVAPMLKVEDAPKA